Protein AF-A0A933FFY1-F1 (afdb_monomer_lite)

Radius of gyration: 24.37 Å; chains: 1; bounding box: 58×53×96 Å

Sequence (297 aa):
MSDARVVGSGWRRGELALACLSLALAAGLAVLESRSELARALRAGAPLLGTLALEDRKASSPAASFVAVYHPVPRSLIVVELPAGTAGALLEAAPGGLASAPIRLTAAAEGPPASAGAARRWIAGWPRGLAFWLEAARWARASGRRVLGAYDLVLLALEGYRLPLSELRLSTLPAPALRARLLEALAAPAEPAAEPAALRVEVLNASGESGIALQATKVLRWLRVDVMDFGNAPTAVDETRFIDRLGRPQDARRVAALLGCPDAEFWTRLEPDAAAPVAAVLGRDFRRCGALAPAGR

Foldseek 3Di:
DDDDDDDDDPVVVVVVVVVVVVVVVVVVVVVVLVPDLLNVCLVVQAKAKAKEWEDEPPDPDGTWIWIWIAGSVVLAIEIETDDPPCVVVLVVVQPPSHRDDHHYAYDYFHPDNHDPVSVLVVLVPQPVDPRLVVSLVVQQVVPPDDRCPPSNSVVVSVSSVVRQSLRYEYEYQADPVCNNVVSCLSRDRPDDDDDDDQAEEEEEEQAPDPCLQVLLVVLCVVVVHHYQYYYYDPHHDAAKEKEFQDSRQVSSVVSQVSQQPRNHHYYYHHDPPDPGRMYTYQHNVSCNRPSRNPDDD

pLDDT: mean 81.15, std 12.77, range [37.84, 98.12]

Secondary structure (DSSP, 8-state):
--------SSHHHHHHHHHHHHHHHHHHHHHHHHH-HHHHHHHTTPPEEEEEEEEESS--PPPEEEEEEEETTTTEEEEEEE-TT-HHHHHHTS-TTSEEEEEEEEEEESS-SSSHHHHHHHHHTTTTSHHHHHHHHHHHHH-SSS---HHHHHHHHHHHHH--GGGEEEEE---GGGHHHHHHHHHS------S----EEEEEE-SS-TTHHHHHHHHHHHTT-EEEEEEE-SS--SS-EEEESSS-HHHHHHHHHHHT-TT-EEEE---TT-SSSEEEEE-TTGGGSTTTSPPP-

Structure (mmCIF, N/CA/C/O backbone):
data_AF-A0A933FFY1-F1
#
_entry.id   AF-A0A933FFY1-F1
#
loop_
_atom_site.group_PDB
_atom_site.id
_atom_site.type_symbol
_atom_site.label_atom_id
_atom_site.label_alt_id
_atom_site.label_comp_id
_atom_site.label_asym_id
_atom_site.label_entity_id
_atom_site.label_seq_id
_atom_site.pdbx_PDB_ins_code
_atom_site.Cartn_x
_atom_site.Cartn_y
_atom_site.Cartn_z
_atom_site.occupancy
_atom_site.B_iso_or_equiv
_atom_site.auth_seq_id
_atom_site.auth_comp_id
_atom_site.auth_asym_id
_atom_site.auth_atom_id
_atom_site.pdbx_PDB_model_num
ATOM 1 N N . MET A 1 1 ? -2.476 -25.818 -72.427 1.00 44.19 1 MET A N 1
ATOM 2 C CA . MET A 1 1 ? -1.218 -25.035 -72.460 1.00 44.19 1 MET A CA 1
ATOM 3 C C . MET A 1 1 ? -1.596 -23.567 -72.405 1.00 44.19 1 MET A C 1
ATOM 5 O O . MET A 1 1 ? -2.433 -23.182 -73.197 1.00 44.19 1 MET A O 1
ATOM 9 N N . SER A 1 2 ? -1.080 -22.685 -71.568 1.00 49.94 2 SER A N 1
ATOM 10 C CA . SER A 1 2 ? -0.270 -22.749 -70.355 1.00 49.94 2 SER A CA 1
ATOM 11 C C . SER A 1 2 ? -0.222 -21.280 -69.931 1.00 49.94 2 SER A C 1
ATOM 13 O O . SER A 1 2 ? 0.438 -20.504 -70.612 1.00 49.94 2 SER A O 1
ATOM 15 N N . ASP A 1 3 ? -0.960 -20.872 -68.900 1.00 55.31 3 ASP A N 1
ATOM 16 C CA . ASP A 1 3 ? -0.900 -19.490 -68.401 1.00 55.31 3 ASP A CA 1
ATOM 17 C C . ASP A 1 3 ? -0.638 -19.529 -66.890 1.00 55.31 3 ASP A C 1
ATOM 19 O O . ASP A 1 3 ? -1.530 -19.414 -66.053 1.00 55.31 3 ASP A O 1
ATOM 23 N N . ALA A 1 4 ? 0.620 -19.818 -66.548 1.00 62.28 4 ALA A N 1
ATOM 24 C CA . ALA A 1 4 ? 1.140 -19.793 -65.188 1.00 62.28 4 ALA A CA 1
ATOM 25 C C . ALA A 1 4 ? 1.796 -18.427 -64.961 1.00 62.28 4 ALA A C 1
ATOM 27 O O . ALA A 1 4 ? 2.993 -18.242 -65.187 1.00 62.28 4 ALA A O 1
ATOM 28 N N . ARG A 1 5 ? 0.990 -17.437 -64.566 1.00 60.97 5 ARG A N 1
ATOM 29 C CA . ARG A 1 5 ? 1.501 -16.107 -64.230 1.00 60.97 5 ARG A CA 1
ATOM 30 C C . ARG A 1 5 ? 2.255 -16.145 -62.910 1.00 60.97 5 ARG A C 1
ATOM 32 O O . ARG A 1 5 ? 1.742 -16.539 -61.868 1.00 60.97 5 ARG A O 1
ATOM 39 N N . VAL A 1 6 ? 3.486 -15.667 -63.011 1.00 63.38 6 VAL A N 1
ATOM 40 C CA . VAL A 1 6 ? 4.442 -15.377 -61.951 1.00 63.38 6 VAL A CA 1
ATOM 41 C C . VAL A 1 6 ? 3.832 -14.370 -60.971 1.00 63.38 6 VAL A C 1
ATOM 43 O O . VAL A 1 6 ? 3.876 -13.162 -61.184 1.00 63.38 6 VAL A O 1
ATOM 46 N N . VAL A 1 7 ? 3.263 -14.871 -59.877 1.00 60.09 7 VAL A N 1
ATOM 47 C CA . VAL A 1 7 ? 2.897 -14.085 -58.694 1.00 60.09 7 VAL A CA 1
ATOM 48 C C . VAL A 1 7 ? 3.737 -14.634 -57.546 1.00 60.09 7 VAL A C 1
ATOM 50 O O . VAL A 1 7 ? 3.471 -15.737 -57.080 1.00 60.09 7 VAL A O 1
ATOM 53 N N . GLY A 1 8 ? 4.787 -13.927 -57.104 1.00 57.88 8 GLY A N 1
ATOM 54 C CA . GLY A 1 8 ? 5.516 -14.414 -55.922 1.00 57.88 8 GLY A CA 1
ATOM 55 C C . GLY A 1 8 ? 6.876 -13.833 -55.522 1.00 57.88 8 GLY A C 1
ATOM 56 O O . GLY A 1 8 ? 7.545 -14.477 -54.721 1.00 57.88 8 GLY A O 1
ATOM 57 N N . SER A 1 9 ? 7.338 -12.673 -56.013 1.00 60.69 9 SER A N 1
ATOM 58 C CA . SER A 1 9 ? 8.662 -12.135 -55.606 1.00 60.69 9 SER A CA 1
ATOM 59 C C . SER A 1 9 ? 8.634 -10.818 -54.814 1.00 60.69 9 SER A C 1
ATOM 61 O O . SER A 1 9 ? 9.625 -10.482 -54.166 1.00 60.69 9 SER A O 1
ATOM 63 N N . GLY A 1 10 ? 7.510 -10.091 -54.806 1.00 59.38 10 GLY A N 1
ATOM 64 C CA . GLY A 1 10 ? 7.376 -8.815 -54.086 1.00 59.38 10 GLY A CA 1
ATOM 65 C C . GLY A 1 10 ? 7.193 -8.958 -52.569 1.00 59.38 10 GLY A C 1
ATOM 66 O O . GLY A 1 10 ? 7.734 -8.159 -51.809 1.00 59.38 10 GLY A O 1
ATOM 67 N N . TRP A 1 11 ? 6.497 -10.008 -52.119 1.00 58.94 11 TRP A N 1
ATOM 68 C CA . TRP A 1 11 ? 6.181 -10.234 -50.699 1.00 58.94 11 TRP A CA 1
ATOM 69 C C . TRP A 1 11 ? 7.422 -10.478 -49.824 1.00 58.94 11 TRP A C 1
ATOM 71 O O . TRP A 1 11 ? 7.528 -9.934 -48.728 1.00 58.94 11 TRP A O 1
ATOM 81 N N . ARG A 1 12 ? 8.431 -11.187 -50.347 1.00 74.50 12 ARG A N 1
ATOM 82 C CA . ARG A 1 12 ? 9.624 -11.575 -49.572 1.00 74.50 12 ARG A CA 1
ATOM 83 C C . ARG A 1 12 ? 10.505 -10.398 -49.138 1.00 74.50 12 ARG A C 1
ATOM 85 O O . ARG A 1 12 ? 11.194 -10.500 -48.131 1.00 74.50 12 ARG A O 1
ATOM 92 N N . ARG A 1 13 ? 10.511 -9.275 -49.870 1.00 80.12 13 ARG A N 1
ATOM 93 C CA . ARG A 1 13 ? 11.344 -8.112 -49.496 1.00 80.12 13 ARG A CA 1
ATOM 94 C C . ARG A 1 13 ? 10.760 -7.335 -48.316 1.00 80.12 13 ARG A C 1
ATOM 96 O O . ARG A 1 13 ? 11.521 -6.867 -47.476 1.00 80.12 13 ARG A O 1
ATOM 103 N N . GLY A 1 14 ? 9.432 -7.220 -48.245 1.00 82.62 14 GLY A N 1
ATOM 104 C CA . GLY A 1 14 ? 8.749 -6.560 -47.128 1.00 82.62 14 GLY A CA 1
ATOM 105 C C . GLY A 1 14 ? 8.916 -7.331 -45.818 1.00 82.62 14 GLY A C 1
ATOM 106 O O . GLY A 1 14 ? 9.251 -6.740 -44.795 1.00 82.62 14 GLY A O 1
ATOM 107 N N . GLU A 1 15 ? 8.779 -8.657 -45.872 1.00 88.31 15 GLU A N 1
ATOM 108 C CA . GLU A 1 15 ? 8.977 -9.540 -44.715 1.00 88.31 15 GLU A CA 1
ATOM 109 C C . GLU A 1 15 ? 10.410 -9.475 -44.174 1.00 88.31 15 GLU A C 1
ATOM 111 O O . GLU A 1 15 ? 10.606 -9.352 -42.966 1.00 88.31 15 GLU A O 1
ATOM 116 N N . LEU A 1 16 ? 11.415 -9.480 -45.059 1.00 88.50 16 LEU A N 1
ATOM 117 C CA . LEU A 1 16 ? 12.819 -9.352 -44.658 1.00 88.50 16 LEU A CA 1
ATOM 118 C C . LEU A 1 16 ? 13.114 -7.993 -44.013 1.00 88.50 16 LEU A C 1
ATOM 120 O O . LEU A 1 16 ? 13.789 -7.941 -42.988 1.00 88.50 16 LEU A O 1
ATOM 124 N N . ALA A 1 17 ? 12.584 -6.896 -44.563 1.00 89.25 17 ALA A N 1
ATOM 125 C CA . ALA A 1 17 ? 12.770 -5.568 -43.980 1.00 89.25 17 ALA A CA 1
ATOM 126 C C . ALA A 1 17 ? 12.134 -5.458 -42.582 1.00 89.25 17 ALA A C 1
ATOM 128 O O . ALA A 1 17 ? 12.763 -4.939 -41.658 1.00 89.25 17 ALA A O 1
ATOM 129 N N . LEU A 1 18 ? 10.920 -5.994 -42.406 1.00 91.62 18 LEU A N 1
ATOM 130 C CA . LEU A 1 18 ? 10.245 -6.044 -41.106 1.00 91.62 18 LEU A CA 1
ATOM 131 C C . LEU A 1 18 ? 11.001 -6.922 -40.100 1.00 91.62 18 LEU A C 1
ATOM 133 O O . LEU A 1 18 ? 11.130 -6.532 -38.940 1.00 91.62 18 LEU A O 1
ATOM 137 N N . ALA A 1 19 ? 11.542 -8.064 -40.534 1.00 91.50 19 ALA A N 1
ATOM 138 C CA . ALA A 1 19 ? 12.345 -8.945 -39.689 1.00 91.50 19 ALA A CA 1
ATOM 139 C C . ALA A 1 19 ? 13.671 -8.293 -39.256 1.00 91.50 19 ALA A C 1
ATOM 141 O O . ALA A 1 19 ? 14.064 -8.387 -38.095 1.00 91.50 19 ALA A O 1
ATOM 142 N N . CYS A 1 20 ? 14.354 -7.585 -40.159 1.00 92.88 20 CYS A N 1
ATOM 143 C CA . CYS A 1 20 ? 15.563 -6.840 -39.807 1.00 92.88 20 CYS A CA 1
ATOM 144 C C . CYS A 1 20 ? 15.259 -5.700 -38.827 1.00 92.88 20 CYS A C 1
ATOM 146 O O . CYS A 1 20 ? 16.008 -5.502 -37.870 1.00 92.88 20 CYS A O 1
ATOM 148 N N . LEU A 1 21 ? 14.155 -4.974 -39.033 1.00 93.69 21 LEU A N 1
ATOM 149 C CA . LEU A 1 21 ? 13.735 -3.899 -38.135 1.00 93.69 21 LEU A CA 1
ATOM 150 C C . LEU A 1 21 ? 13.386 -4.431 -36.738 1.00 93.69 21 LEU A C 1
ATOM 152 O O . LEU A 1 21 ? 13.821 -3.852 -35.743 1.00 93.69 21 LEU A O 1
ATOM 156 N N . SER A 1 22 ? 12.639 -5.535 -36.647 1.00 90.75 22 SER A N 1
ATOM 157 C CA . SER A 1 22 ? 12.277 -6.134 -35.359 1.00 90.75 22 SER A CA 1
ATOM 158 C C . SER A 1 22 ? 13.506 -6.648 -34.607 1.00 90.75 22 SER A C 1
ATOM 160 O O . SER A 1 22 ? 13.629 -6.400 -33.406 1.00 90.75 22 SER A O 1
ATOM 162 N N . LEU A 1 23 ? 14.459 -7.269 -35.309 1.00 94.50 23 LEU A N 1
ATOM 163 C CA . LEU A 1 23 ? 15.719 -7.721 -34.722 1.00 94.50 23 LEU A CA 1
ATOM 164 C C . LEU A 1 23 ? 16.567 -6.546 -34.219 1.00 94.50 23 LEU A C 1
ATOM 166 O O . LEU A 1 23 ? 17.102 -6.603 -33.113 1.00 94.50 23 LEU A O 1
ATOM 170 N N . ALA A 1 24 ? 16.660 -5.464 -34.998 1.00 92.19 24 ALA A N 1
ATOM 171 C CA . ALA A 1 24 ? 17.389 -4.262 -34.602 1.00 92.19 24 ALA A CA 1
ATOM 172 C C . ALA A 1 24 ? 16.769 -3.598 -33.361 1.00 92.19 24 ALA A C 1
ATOM 174 O O . ALA A 1 24 ? 17.494 -3.208 -32.445 1.00 92.19 24 ALA A O 1
ATOM 175 N N . LEU A 1 25 ? 15.435 -3.518 -33.290 1.00 91.56 25 LEU A N 1
ATOM 176 C CA . LEU A 1 25 ? 14.720 -3.009 -32.116 1.00 91.56 25 LEU A CA 1
ATOM 177 C C . LEU A 1 25 ? 14.943 -3.892 -30.884 1.00 91.56 25 LEU A C 1
ATOM 179 O O . LEU A 1 25 ? 15.224 -3.368 -29.806 1.00 91.56 25 LEU A O 1
ATOM 183 N N . ALA A 1 26 ? 14.875 -5.217 -31.037 1.00 90.69 26 ALA A N 1
ATOM 184 C CA . ALA A 1 26 ? 15.130 -6.160 -29.950 1.00 90.69 26 ALA A CA 1
ATOM 185 C C . ALA A 1 26 ? 16.571 -6.049 -29.426 1.00 90.69 26 ALA A C 1
ATOM 187 O O . ALA A 1 26 ? 16.783 -5.969 -28.217 1.00 90.69 26 ALA A O 1
ATOM 188 N N . ALA A 1 27 ? 17.558 -5.966 -30.324 1.00 92.00 27 ALA A N 1
ATOM 189 C CA . ALA A 1 27 ? 18.956 -5.760 -29.954 1.00 92.00 27 ALA A CA 1
ATOM 190 C C . ALA A 1 27 ? 19.162 -4.410 -29.247 1.00 92.00 27 ALA A C 1
ATOM 192 O O . ALA A 1 27 ? 19.840 -4.345 -28.222 1.00 92.00 27 ALA A O 1
ATOM 193 N N . GLY A 1 28 ? 18.533 -3.341 -29.745 1.00 90.50 28 GLY A N 1
ATOM 194 C CA . GLY A 1 28 ? 18.560 -2.023 -29.109 1.00 90.50 28 GLY A CA 1
ATOM 195 C C . GLY A 1 28 ? 17.986 -2.041 -27.690 1.00 90.50 28 GLY A C 1
ATOM 196 O O . GLY A 1 28 ? 18.621 -1.532 -26.766 1.00 90.50 28 GLY A O 1
ATOM 197 N N . LEU A 1 29 ? 16.828 -2.681 -27.493 1.00 89.25 29 LEU A N 1
ATOM 198 C CA . LEU A 1 29 ? 16.213 -2.853 -26.174 1.00 89.25 29 LEU A CA 1
ATOM 199 C C . LEU A 1 29 ? 17.094 -3.682 -25.235 1.00 89.25 29 LEU A C 1
ATOM 201 O O . LEU A 1 29 ? 17.287 -3.275 -24.094 1.00 89.25 29 LEU A O 1
ATOM 205 N N . ALA A 1 30 ? 17.698 -4.771 -25.713 1.00 88.81 30 ALA A N 1
ATOM 206 C CA . ALA A 1 30 ? 18.612 -5.586 -24.911 1.00 88.81 30 ALA A CA 1
ATOM 207 C C . ALA A 1 30 ? 19.856 -4.794 -24.460 1.00 88.81 30 ALA A C 1
ATOM 209 O O . ALA A 1 30 ? 20.313 -4.919 -23.319 1.00 88.81 30 ALA A O 1
ATOM 210 N N . VAL A 1 31 ? 20.393 -3.925 -25.323 1.00 91.12 31 VAL A N 1
ATOM 211 C CA . VAL A 1 31 ? 21.499 -3.023 -24.961 1.00 91.12 31 VAL A CA 1
ATOM 212 C C . VAL A 1 31 ? 21.055 -2.000 -23.912 1.00 91.12 31 VAL A C 1
ATOM 214 O O . VAL A 1 31 ? 21.791 -1.772 -22.953 1.00 91.12 31 VAL A O 1
ATOM 217 N N . LEU A 1 32 ? 19.862 -1.411 -24.040 1.00 88.38 32 LEU A N 1
ATOM 218 C CA . LEU A 1 32 ? 19.321 -0.494 -23.027 1.00 88.38 32 LEU A CA 1
ATOM 219 C C . LEU A 1 32 ? 19.090 -1.208 -21.686 1.00 88.38 32 LEU A C 1
ATOM 221 O O . LEU A 1 32 ? 19.487 -0.704 -20.637 1.00 88.38 32 LEU A O 1
ATOM 225 N N . GLU A 1 33 ? 18.529 -2.413 -21.726 1.00 88.88 33 GLU A N 1
ATOM 226 C CA . GLU A 1 33 ? 18.249 -3.236 -20.553 1.00 88.88 33 GLU A CA 1
ATOM 227 C C . GLU A 1 33 ? 19.527 -3.674 -19.828 1.00 88.88 33 GLU A C 1
ATOM 229 O O . GLU A 1 33 ? 19.590 -3.622 -18.600 1.00 88.88 33 GLU A O 1
ATOM 234 N N . SER A 1 34 ? 20.571 -4.074 -20.561 1.00 88.00 34 SER A N 1
ATOM 235 C CA . SER A 1 34 ? 21.859 -4.464 -19.963 1.00 88.00 34 SER A CA 1
ATOM 236 C C . SER A 1 34 ? 22.561 -3.307 -19.244 1.00 88.00 34 SER A C 1
ATOM 238 O O . SER A 1 34 ? 23.291 -3.534 -18.277 1.00 88.00 34 SER A O 1
ATOM 240 N N . ARG A 1 35 ? 22.306 -2.065 -19.670 1.00 88.12 35 ARG A N 1
ATOM 241 C CA . ARG A 1 35 ? 22.857 -0.845 -19.059 1.00 88.12 35 ARG A CA 1
ATOM 242 C C . ARG A 1 35 ? 22.032 -0.335 -17.877 1.00 88.12 35 ARG A C 1
ATOM 244 O O . ARG A 1 35 ? 22.555 0.418 -17.060 1.00 88.12 35 ARG A O 1
ATOM 251 N N . SER A 1 36 ? 20.775 -0.755 -17.766 1.00 87.19 36 SER A N 1
ATOM 252 C CA . SER A 1 36 ? 19.859 -0.327 -16.712 1.00 87.19 36 SER A CA 1
ATOM 253 C C . SER A 1 36 ? 20.108 -1.085 -15.400 1.00 87.19 36 SER A C 1
ATOM 255 O O . SER A 1 36 ? 19.956 -2.307 -15.316 1.00 87.19 36 SER A O 1
ATOM 257 N N . GLU A 1 37 ? 20.497 -0.358 -14.345 1.00 83.44 37 GLU A N 1
ATOM 258 C CA . GLU A 1 37 ? 20.532 -0.883 -12.966 1.00 83.44 37 GLU A CA 1
ATOM 259 C C . GLU A 1 37 ? 19.127 -1.268 -12.493 1.00 83.44 37 GLU A C 1
ATOM 261 O O . GLU A 1 37 ? 18.948 -2.337 -11.910 1.00 83.44 37 GLU A O 1
ATOM 266 N N . LEU A 1 38 ? 18.128 -0.447 -12.830 1.00 85.50 38 LEU A N 1
ATOM 267 C CA . LEU A 1 38 ? 16.729 -0.693 -12.504 1.00 85.50 38 LEU A CA 1
ATOM 268 C C . LEU A 1 38 ? 16.243 -2.022 -13.091 1.00 85.50 38 LEU A C 1
ATOM 270 O O . LEU A 1 38 ? 15.695 -2.848 -12.370 1.00 85.50 38 LEU A O 1
ATOM 274 N N . ALA A 1 39 ? 16.479 -2.272 -14.378 1.00 88.94 39 ALA A N 1
ATOM 275 C CA . ALA A 1 39 ? 16.065 -3.512 -15.028 1.00 88.94 39 ALA A CA 1
ATOM 276 C C . ALA A 1 39 ? 16.778 -4.739 -14.452 1.00 88.94 39 ALA A C 1
ATOM 278 O O . ALA A 1 39 ? 16.187 -5.816 -14.367 1.00 88.94 39 ALA A O 1
ATOM 279 N N . ARG A 1 40 ? 18.050 -4.607 -14.055 1.00 88.31 40 ARG A N 1
ATOM 280 C CA . ARG A 1 40 ? 18.767 -5.681 -13.352 1.00 88.31 40 ARG A CA 1
ATOM 281 C C . ARG A 1 40 ? 18.151 -5.957 -11.982 1.00 88.31 40 ARG A C 1
ATOM 283 O O . ARG A 1 40 ? 17.906 -7.119 -11.674 1.00 88.31 40 ARG A O 1
ATOM 290 N N . ALA A 1 41 ? 17.849 -4.920 -11.207 1.00 85.06 41 ALA A N 1
ATOM 291 C CA . ALA A 1 41 ? 17.224 -5.063 -9.896 1.00 85.06 41 ALA A CA 1
ATOM 292 C C . ALA A 1 41 ? 15.801 -5.647 -9.989 1.00 85.06 41 ALA A C 1
ATOM 294 O O . ALA A 1 41 ? 15.486 -6.593 -9.270 1.00 85.06 41 ALA A O 1
ATOM 295 N N . LEU A 1 42 ? 14.985 -5.180 -10.944 1.00 88.38 42 LEU A N 1
ATOM 296 C CA . LEU A 1 42 ? 13.654 -5.732 -11.227 1.00 88.38 42 LEU A CA 1
ATOM 297 C C . LEU A 1 42 ? 13.718 -7.219 -11.610 1.00 88.38 42 LEU A C 1
ATOM 299 O O . LEU A 1 42 ? 12.950 -8.015 -11.077 1.00 88.38 42 LEU A O 1
ATOM 303 N N . ARG A 1 43 ? 14.654 -7.615 -12.487 1.00 88.50 43 ARG A N 1
ATOM 304 C CA . ARG A 1 43 ? 14.853 -9.027 -12.874 1.00 88.50 43 ARG A CA 1
ATOM 305 C C . ARG A 1 43 ? 15.313 -9.904 -11.716 1.00 88.50 43 ARG A C 1
ATOM 307 O O . ARG A 1 43 ? 14.894 -11.051 -11.627 1.00 88.50 43 ARG A O 1
ATOM 314 N N . ALA A 1 44 ? 16.156 -9.367 -10.838 1.00 87.50 44 ALA A N 1
ATOM 315 C CA . ALA A 1 44 ? 16.595 -10.058 -9.632 1.00 87.50 44 ALA A CA 1
ATOM 316 C C . ALA A 1 44 ? 15.496 -10.143 -8.555 1.00 87.50 44 ALA A C 1
ATOM 318 O O . ALA A 1 44 ? 15.702 -10.799 -7.539 1.00 87.50 44 ALA A O 1
ATOM 319 N N . GLY A 1 45 ? 14.354 -9.464 -8.742 1.00 86.38 45 GLY A N 1
ATOM 320 C CA . GLY A 1 45 ? 13.317 -9.338 -7.717 1.00 86.38 45 GLY A CA 1
ATOM 321 C C . GLY A 1 45 ? 13.770 -8.533 -6.496 1.00 86.38 45 GLY A C 1
ATOM 322 O O . GLY A 1 45 ? 13.138 -8.614 -5.446 1.00 86.38 45 GLY A O 1
ATOM 323 N N . ALA A 1 46 ? 14.863 -7.773 -6.614 1.00 84.31 46 ALA A N 1
ATOM 324 C CA . ALA A 1 46 ? 15.435 -7.029 -5.505 1.00 84.31 46 ALA A CA 1
ATOM 325 C C . ALA A 1 46 ? 14.564 -5.805 -5.170 1.00 84.31 46 ALA A C 1
ATOM 327 O O . ALA A 1 46 ? 14.081 -5.131 -6.089 1.00 84.31 46 ALA A O 1
ATOM 328 N N . PRO A 1 47 ? 14.365 -5.488 -3.878 1.00 85.75 47 PRO A N 1
ATOM 329 C CA . PRO A 1 47 ? 13.636 -4.295 -3.485 1.00 85.75 47 PRO A CA 1
ATOM 330 C C . PRO A 1 47 ? 14.364 -3.035 -3.965 1.00 85.75 47 PRO A C 1
ATOM 332 O O . PRO A 1 47 ? 15.586 -2.906 -3.837 1.00 85.75 47 PRO A O 1
ATOM 335 N N . LEU A 1 48 ? 13.595 -2.101 -4.519 1.00 86.06 48 LEU A N 1
ATOM 336 C CA . LEU A 1 48 ? 14.071 -0.811 -4.997 1.00 86.06 48 LEU A CA 1
ATOM 337 C C . LEU A 1 48 ? 13.787 0.262 -3.959 1.00 86.06 48 LEU A C 1
ATOM 339 O O . LEU A 1 48 ? 12.645 0.429 -3.532 1.00 86.06 48 LEU A O 1
ATOM 343 N N . LEU A 1 49 ? 14.813 1.032 -3.617 1.00 85.50 49 LEU A N 1
ATOM 344 C CA . LEU A 1 49 ? 14.701 2.174 -2.723 1.00 85.50 49 LEU A CA 1
ATOM 345 C C . LEU A 1 49 ? 14.611 3.472 -3.530 1.00 85.50 49 LEU A C 1
ATOM 347 O O . LEU A 1 49 ? 15.375 3.707 -4.467 1.00 85.50 49 LEU A O 1
ATOM 351 N N . GLY A 1 50 ? 13.704 4.350 -3.131 1.00 84.06 50 GLY A N 1
ATOM 352 C CA . GLY A 1 50 ? 13.570 5.680 -3.693 1.00 84.06 50 GLY A CA 1
ATOM 353 C C . GLY A 1 50 ? 13.166 6.711 -2.653 1.00 84.06 50 GLY A C 1
ATOM 354 O O . GLY A 1 50 ? 12.747 6.389 -1.544 1.00 84.06 50 GLY A O 1
ATOM 355 N N . THR A 1 51 ? 13.287 7.978 -3.022 1.00 83.62 51 THR A N 1
ATOM 356 C CA . THR A 1 51 ? 12.742 9.103 -2.265 1.00 83.62 51 THR A CA 1
ATOM 357 C C . THR A 1 51 ? 11.734 9.831 -3.125 1.00 83.62 51 THR A C 1
ATOM 359 O O . THR A 1 51 ? 12.053 10.181 -4.262 1.00 83.62 51 THR A O 1
ATOM 362 N N . LEU A 1 52 ? 10.562 10.104 -2.569 1.00 83.38 52 LEU A N 1
ATOM 363 C CA . LEU A 1 52 ? 9.547 10.950 -3.172 1.00 83.38 52 LEU A CA 1
ATOM 364 C C . LEU A 1 52 ? 9.475 12.244 -2.364 1.00 83.38 52 LEU A C 1
ATOM 366 O O . LEU A 1 52 ? 9.224 12.205 -1.164 1.00 83.38 52 LEU A O 1
ATOM 370 N N . ALA A 1 53 ? 9.700 13.384 -3.004 1.00 82.56 53 ALA A N 1
ATOM 371 C CA . ALA A 1 53 ? 9.420 14.686 -2.410 1.00 82.56 53 ALA A CA 1
ATOM 372 C C . ALA A 1 53 ? 8.159 15.258 -3.053 1.00 82.56 53 ALA A C 1
ATOM 374 O O . ALA A 1 53 ? 8.084 15.337 -4.282 1.00 82.56 53 ALA A O 1
ATOM 375 N N . LEU A 1 54 ? 7.181 15.633 -2.228 1.00 80.94 54 LEU A N 1
ATOM 376 C CA . LEU A 1 54 ? 5.976 16.319 -2.677 1.00 80.94 54 LEU A CA 1
ATOM 377 C C . LEU A 1 54 ? 6.072 17.798 -2.325 1.00 80.94 54 LEU A C 1
ATOM 379 O O . LEU A 1 54 ? 6.131 18.170 -1.151 1.00 80.94 54 LEU A O 1
ATOM 383 N N . GLU A 1 55 ? 6.092 18.628 -3.357 1.00 79.44 55 GLU A N 1
ATOM 384 C CA . GLU A 1 55 ? 6.112 20.083 -3.249 1.00 79.44 55 GLU A CA 1
ATOM 385 C C . GLU A 1 55 ? 4.690 20.628 -3.395 1.00 79.44 55 GLU A C 1
ATOM 387 O O . GLU A 1 55 ? 3.940 20.209 -4.283 1.00 79.44 55 GLU A O 1
ATOM 392 N N . ASP A 1 56 ? 4.315 21.576 -2.535 1.00 75.81 56 ASP A N 1
ATOM 393 C CA . ASP A 1 56 ? 3.090 22.345 -2.735 1.00 75.81 56 ASP A CA 1
ATOM 394 C C . ASP A 1 56 ? 3.348 23.409 -3.809 1.00 75.81 56 ASP A C 1
ATOM 396 O O . ASP A 1 56 ? 4.226 24.256 -3.655 1.00 75.81 56 ASP A O 1
ATOM 400 N N . ARG A 1 57 ? 2.574 23.406 -4.901 1.00 69.19 57 ARG A N 1
ATOM 401 C CA . ARG A 1 57 ? 2.689 24.455 -5.934 1.00 69.19 57 ARG A CA 1
ATOM 402 C C . ARG A 1 57 ? 2.286 25.840 -5.431 1.00 69.19 57 ARG A C 1
ATOM 404 O O . ARG A 1 57 ? 2.666 26.829 -6.054 1.00 69.19 57 ARG A O 1
ATOM 411 N N . LYS A 1 58 ? 1.452 25.916 -4.392 1.00 70.31 58 LYS A N 1
ATOM 412 C CA . LYS A 1 58 ? 0.843 27.164 -3.912 1.00 70.31 58 LYS A CA 1
ATOM 413 C C . LYS A 1 58 ? 1.404 27.632 -2.575 1.00 70.31 58 LYS A C 1
ATOM 415 O O . LYS A 1 58 ? 1.312 28.824 -2.293 1.00 70.31 58 LYS A O 1
ATOM 420 N N . ALA A 1 59 ? 1.958 26.738 -1.762 1.00 64.56 59 ALA A N 1
ATOM 421 C CA . ALA A 1 59 ? 2.469 27.084 -0.441 1.00 64.56 59 ALA A CA 1
ATOM 422 C C . ALA A 1 59 ? 4.000 27.096 -0.398 1.00 64.56 59 ALA A C 1
ATOM 424 O O . ALA A 1 59 ? 4.655 26.181 -0.883 1.00 64.56 59 ALA A O 1
ATOM 425 N N . SER A 1 60 ? 4.572 28.075 0.307 1.00 66.56 60 SER A N 1
ATOM 426 C CA . SER A 1 60 ? 5.998 28.114 0.682 1.00 66.56 60 SER A CA 1
ATOM 427 C C . SER A 1 60 ? 6.374 27.073 1.751 1.00 66.56 60 SER A C 1
ATOM 429 O O . SER A 1 60 ? 7.411 27.191 2.403 1.00 66.56 60 SER A O 1
ATOM 431 N N . SER A 1 61 ? 5.499 26.098 2.008 1.00 64.06 61 SER A N 1
ATOM 432 C CA . SER A 1 61 ? 5.707 25.069 3.017 1.00 64.06 61 SER A CA 1
ATOM 433 C C . SER A 1 61 ? 6.831 24.120 2.595 1.00 64.06 61 SER A C 1
ATOM 435 O O . SER A 1 61 ? 6.988 23.839 1.406 1.00 64.06 61 SER A O 1
ATOM 437 N N . PRO A 1 62 ? 7.619 23.603 3.554 1.00 65.25 62 PRO A N 1
ATOM 438 C CA . PRO A 1 62 ? 8.670 22.645 3.246 1.00 65.25 62 PRO A CA 1
ATOM 439 C C . PRO A 1 62 ? 8.072 21.399 2.582 1.00 65.25 62 PRO A C 1
ATOM 441 O O . PRO A 1 62 ? 7.029 20.899 3.007 1.00 65.25 62 PRO A O 1
ATOM 444 N N . ALA A 1 63 ? 8.748 20.904 1.544 1.00 71.50 63 ALA A N 1
ATOM 445 C CA . ALA A 1 63 ? 8.334 19.706 0.827 1.00 71.50 63 ALA A CA 1
ATOM 446 C C . ALA A 1 63 ? 8.233 18.514 1.787 1.00 71.50 63 ALA A C 1
ATOM 448 O O . ALA A 1 63 ? 9.163 18.228 2.552 1.00 71.50 63 ALA A O 1
ATOM 449 N N . ALA A 1 64 ? 7.117 17.794 1.722 1.00 78.94 64 ALA A N 1
ATOM 450 C C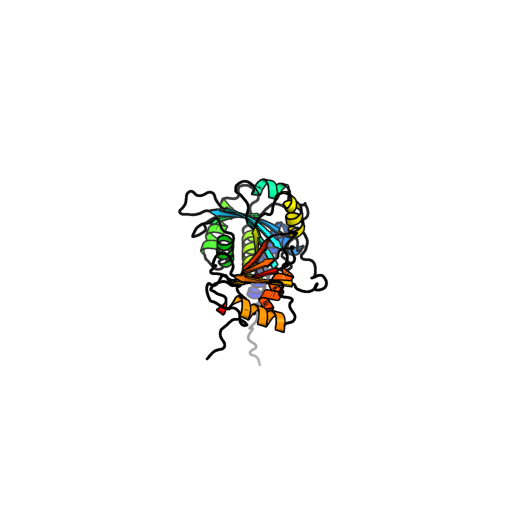A . ALA A 1 64 ? 6.984 16.546 2.452 1.00 78.94 64 ALA A CA 1
ATOM 451 C C . ALA A 1 64 ? 7.900 15.509 1.802 1.00 78.94 64 ALA A C 1
ATOM 453 O O . ALA A 1 64 ? 7.872 15.310 0.585 1.00 78.94 64 ALA A O 1
ATOM 454 N N . SER A 1 65 ? 8.752 14.887 2.613 1.00 84.31 65 SER A N 1
ATOM 455 C CA . SER A 1 65 ? 9.708 13.892 2.145 1.00 84.31 65 SER A CA 1
ATOM 456 C C . SER A 1 65 ? 9.210 12.505 2.504 1.00 84.31 65 SER A C 1
ATOM 458 O O . SER A 1 65 ? 8.816 12.244 3.637 1.00 84.31 65 SER A O 1
ATOM 460 N N . PHE A 1 66 ? 9.273 11.603 1.540 1.00 86.38 66 PHE A N 1
ATOM 461 C CA . PHE A 1 66 ? 8.907 10.212 1.707 1.00 86.38 66 PHE A CA 1
ATOM 462 C C . PHE A 1 66 ? 10.050 9.330 1.222 1.00 86.38 66 PHE A C 1
ATOM 464 O O . PHE A 1 66 ? 10.732 9.651 0.245 1.00 86.38 66 PHE A O 1
ATOM 471 N N . VAL A 1 67 ? 10.240 8.194 1.880 1.00 86.56 67 VAL A N 1
ATOM 472 C CA . VAL A 1 67 ? 11.027 7.083 1.342 1.00 86.56 67 VAL A CA 1
ATOM 473 C C . VAL A 1 67 ? 10.065 6.042 0.805 1.00 86.56 67 VAL A C 1
ATOM 475 O O . VAL A 1 67 ? 9.117 5.659 1.478 1.00 86.56 67 VAL A O 1
ATOM 478 N N . ALA A 1 68 ? 10.299 5.608 -0.422 1.00 87.44 68 ALA A N 1
ATOM 479 C CA . ALA A 1 68 ? 9.505 4.606 -1.099 1.00 87.44 68 ALA A CA 1
ATOM 480 C C . ALA A 1 68 ? 10.342 3.339 -1.280 1.00 87.44 68 ALA A C 1
ATOM 482 O O . ALA A 1 68 ? 11.471 3.408 -1.762 1.00 87.44 68 ALA A O 1
ATOM 483 N N . VAL A 1 69 ? 9.788 2.190 -0.909 1.00 88.31 69 VAL A N 1
ATOM 484 C CA . VAL A 1 69 ? 10.394 0.878 -1.133 1.00 88.31 69 VAL A CA 1
ATOM 485 C C . VAL A 1 69 ? 9.454 0.062 -2.001 1.00 88.31 69 VAL A C 1
ATOM 487 O O . VAL A 1 69 ? 8.338 -0.260 -1.590 1.00 88.31 69 VAL A O 1
ATOM 490 N N . TYR A 1 70 ? 9.880 -0.228 -3.226 1.00 87.88 70 TYR A N 1
ATOM 491 C CA . TYR A 1 70 ? 9.130 -1.062 -4.155 1.00 87.88 70 TYR A CA 1
ATOM 492 C C . TYR A 1 70 ? 9.673 -2.486 -4.143 1.00 87.88 70 TYR A C 1
ATOM 494 O O . TYR A 1 70 ? 10.856 -2.699 -4.391 1.00 87.88 70 TYR A O 1
ATOM 502 N N . HIS A 1 71 ? 8.801 -3.461 -3.916 1.00 87.25 71 HIS A N 1
ATOM 503 C CA . HIS A 1 71 ? 9.115 -4.881 -4.022 1.00 87.25 71 HIS A CA 1
ATOM 504 C C . HIS A 1 71 ? 8.543 -5.416 -5.339 1.00 87.25 71 HIS A C 1
ATOM 506 O O . HIS A 1 71 ? 7.320 -5.541 -5.438 1.00 87.25 71 HIS A O 1
ATOM 512 N N . PRO A 1 72 ? 9.373 -5.774 -6.336 1.00 86.50 72 PRO A N 1
ATOM 513 C CA . PRO A 1 72 ? 8.896 -6.250 -7.643 1.00 86.50 72 PRO A CA 1
ATOM 514 C C . PRO A 1 72 ? 8.112 -7.563 -7.556 1.00 86.50 72 PRO A C 1
ATOM 516 O O . PRO A 1 72 ? 7.204 -7.823 -8.341 1.00 86.50 72 PRO A O 1
ATOM 519 N N . VAL A 1 73 ? 8.438 -8.377 -6.555 1.00 86.25 73 VAL A N 1
ATOM 520 C CA . VAL A 1 73 ? 7.699 -9.571 -6.151 1.00 86.25 73 VAL A CA 1
ATOM 521 C C . VAL A 1 73 ? 7.474 -9.395 -4.650 1.00 86.25 73 VAL A C 1
ATOM 523 O O . VAL A 1 73 ? 8.447 -9.469 -3.901 1.00 86.25 73 VAL A O 1
ATOM 526 N N . PRO A 1 74 ? 6.261 -9.022 -4.193 1.00 86.19 74 PRO A N 1
ATOM 527 C CA . PRO A 1 74 ? 4.941 -9.306 -4.771 1.00 86.19 74 PRO A CA 1
ATOM 528 C C . PRO A 1 74 ? 4.278 -8.166 -5.579 1.00 86.19 74 PRO A C 1
ATOM 530 O O . PRO A 1 74 ? 3.079 -8.240 -5.829 1.00 86.19 74 PRO A O 1
ATOM 533 N N . ARG A 1 75 ? 5.014 -7.131 -6.006 1.00 89.00 75 ARG A N 1
ATOM 534 C CA . ARG A 1 75 ? 4.487 -5.846 -6.527 1.00 89.00 75 ARG A CA 1
ATOM 535 C C . ARG A 1 75 ? 3.792 -5.022 -5.453 1.00 89.00 75 ARG A C 1
ATOM 537 O O . ARG A 1 75 ? 2.625 -4.660 -5.578 1.00 89.00 75 ARG A O 1
ATOM 544 N N . SER A 1 76 ? 4.532 -4.710 -4.397 1.00 87.44 76 SER A N 1
ATOM 545 C CA . SER A 1 76 ? 4.066 -3.832 -3.323 1.00 87.44 76 SER A CA 1
ATOM 546 C C . SER A 1 76 ? 4.932 -2.596 -3.194 1.00 87.44 76 SER A C 1
ATOM 548 O O . SER A 1 76 ? 6.150 -2.675 -3.346 1.00 87.44 76 SER A O 1
ATOM 550 N N . LEU A 1 77 ? 4.309 -1.466 -2.873 1.00 89.19 77 LEU A N 1
ATOM 551 C CA . LEU A 1 77 ? 4.991 -0.194 -2.665 1.00 89.19 77 LEU A CA 1
ATOM 552 C C . LEU A 1 77 ? 4.749 0.267 -1.235 1.00 89.19 77 LEU A C 1
ATOM 554 O O . LEU A 1 77 ? 3.607 0.479 -0.836 1.00 89.19 77 LEU A O 1
ATOM 558 N N . ILE A 1 78 ? 5.817 0.427 -0.466 1.00 87.62 78 ILE A N 1
ATOM 559 C CA . ILE A 1 78 ? 5.754 0.942 0.898 1.00 87.62 78 ILE A CA 1
ATOM 560 C C . ILE A 1 78 ? 6.267 2.373 0.880 1.00 87.62 78 ILE A C 1
ATOM 562 O O . ILE A 1 78 ? 7.383 2.621 0.438 1.00 87.62 78 ILE A O 1
ATOM 566 N N . VAL A 1 79 ? 5.458 3.316 1.348 1.00 88.62 79 VAL A N 1
ATOM 567 C CA . VAL A 1 79 ? 5.794 4.738 1.405 1.00 88.62 79 VAL A CA 1
ATOM 568 C C . VAL A 1 79 ? 5.872 5.151 2.862 1.00 88.62 79 VAL A C 1
ATOM 570 O O . VAL A 1 79 ? 4.871 5.144 3.576 1.00 88.62 79 VAL A O 1
ATOM 573 N N . VAL A 1 80 ? 7.071 5.499 3.305 1.00 86.94 80 VAL A N 1
ATOM 574 C CA . VAL A 1 80 ? 7.364 5.948 4.660 1.00 86.94 80 VAL A CA 1
ATOM 575 C C . VAL A 1 80 ? 7.433 7.466 4.673 1.00 86.94 80 VAL A C 1
ATOM 577 O O . VAL A 1 80 ? 8.274 8.054 3.995 1.00 86.94 80 VAL A O 1
ATOM 580 N N . GLU A 1 81 ? 6.569 8.104 5.452 1.00 86.69 81 GLU A N 1
ATOM 581 C CA . GLU A 1 81 ? 6.631 9.543 5.695 1.00 86.69 81 GLU A CA 1
ATOM 582 C C . GLU A 1 81 ? 7.825 9.886 6.589 1.00 86.69 81 GLU A C 1
ATOM 584 O O . GLU A 1 81 ? 8.032 9.268 7.640 1.00 86.69 81 GLU A O 1
ATOM 589 N N . LEU A 1 82 ? 8.613 10.874 6.164 1.00 82.44 82 LEU A N 1
ATOM 590 C CA . LEU A 1 82 ? 9.820 11.303 6.850 1.00 82.44 82 LEU A CA 1
ATOM 591 C C . LEU A 1 82 ? 9.705 12.744 7.351 1.00 82.44 82 LEU A C 1
ATOM 593 O O . LEU A 1 82 ? 9.318 13.635 6.591 1.00 82.44 82 LEU A O 1
ATOM 597 N N . PRO A 1 83 ? 10.158 13.019 8.587 1.00 79.06 83 PRO A N 1
ATOM 598 C CA . PRO A 1 83 ? 10.405 14.385 9.021 1.00 79.06 83 PRO A CA 1
ATOM 599 C C . PRO A 1 83 ? 11.392 15.088 8.082 1.00 79.06 83 PRO A C 1
ATOM 601 O O . PRO A 1 83 ? 12.339 14.469 7.576 1.00 79.06 83 PRO A O 1
ATOM 604 N N . ALA A 1 84 ? 11.204 16.392 7.882 1.00 74.31 84 ALA A N 1
ATOM 605 C CA . ALA A 1 84 ? 12.077 17.201 7.038 1.00 74.31 84 ALA A CA 1
ATOM 606 C C . ALA A 1 84 ? 13.562 17.002 7.407 1.00 74.31 84 ALA A C 1
ATOM 608 O O . ALA A 1 84 ? 13.931 16.983 8.580 1.00 74.31 84 ALA A O 1
ATOM 609 N N . GLY A 1 85 ? 14.414 16.810 6.394 1.00 71.81 85 GLY A N 1
ATOM 610 C CA . GLY A 1 85 ? 15.861 16.629 6.568 1.00 71.81 85 GLY A CA 1
ATOM 611 C C . GLY A 1 85 ? 16.325 15.227 6.988 1.00 71.81 85 GLY A C 1
ATOM 612 O O . GLY A 1 85 ? 17.526 14.978 6.998 1.00 71.81 85 GLY A O 1
ATOM 613 N N . THR A 1 86 ? 15.424 14.278 7.277 1.00 74.94 86 THR A N 1
ATOM 614 C CA . THR A 1 86 ? 15.826 12.924 7.728 1.00 74.94 86 THR A CA 1
ATOM 615 C C . THR A 1 86 ? 16.061 11.916 6.600 1.00 74.94 86 THR A C 1
ATOM 617 O O . THR A 1 86 ? 16.666 10.870 6.832 1.00 74.94 86 THR A O 1
ATOM 620 N N . ALA A 1 87 ? 15.644 12.233 5.369 1.00 72.88 87 ALA A N 1
ATOM 621 C CA . ALA A 1 87 ? 15.762 11.328 4.225 1.00 72.88 87 ALA A CA 1
ATOM 622 C C . ALA A 1 87 ? 17.206 10.927 3.916 1.00 72.88 87 ALA A C 1
ATOM 624 O O . ALA A 1 87 ? 17.463 9.752 3.685 1.00 72.88 87 ALA A O 1
ATOM 625 N N . GLY A 1 88 ? 18.153 11.870 3.960 1.00 70.88 88 GLY A N 1
ATOM 626 C CA . GLY A 1 88 ? 19.567 11.575 3.705 1.00 70.88 88 GLY A CA 1
ATOM 627 C C . GLY A 1 88 ? 20.130 10.547 4.688 1.00 70.88 88 GLY A C 1
ATOM 628 O O . GLY A 1 88 ? 20.627 9.509 4.268 1.00 70.88 88 GLY A O 1
ATOM 629 N N . ALA A 1 89 ? 19.945 10.786 5.988 1.00 73.12 89 ALA A N 1
ATOM 630 C CA . ALA A 1 89 ? 20.433 9.894 7.039 1.00 73.12 89 ALA A CA 1
ATOM 631 C C . ALA A 1 89 ? 19.803 8.491 6.970 1.00 73.12 89 ALA A C 1
ATOM 633 O O . ALA A 1 89 ? 20.474 7.496 7.227 1.00 73.12 89 ALA A O 1
ATOM 634 N N . LEU A 1 90 ? 18.517 8.393 6.610 1.00 71.44 90 LEU A N 1
ATOM 635 C CA . LEU A 1 90 ? 17.841 7.101 6.474 1.00 71.44 90 LEU A CA 1
ATOM 636 C C . LEU A 1 90 ? 18.354 6.307 5.263 1.00 71.44 90 LEU A C 1
ATOM 638 O O . LEU A 1 90 ? 18.501 5.093 5.348 1.00 71.44 90 LEU A O 1
ATOM 642 N N . LEU A 1 91 ? 18.640 6.992 4.152 1.00 71.25 91 LEU A N 1
ATOM 643 C CA . LEU A 1 91 ? 19.228 6.380 2.959 1.00 71.25 91 LEU A CA 1
ATOM 644 C C . LEU A 1 91 ? 20.669 5.917 3.202 1.00 71.25 91 LEU A C 1
ATOM 646 O O . LEU A 1 91 ? 21.062 4.882 2.677 1.00 71.25 91 LEU A O 1
ATOM 650 N N . GLU A 1 92 ? 21.443 6.656 3.997 1.00 72.88 92 GLU A N 1
ATOM 651 C CA . GLU A 1 92 ? 22.799 6.261 4.402 1.00 72.88 92 GLU A CA 1
ATOM 652 C C . GLU A 1 92 ? 22.795 5.062 5.358 1.00 72.88 92 GLU A C 1
ATOM 654 O O . GLU A 1 92 ? 23.683 4.217 5.293 1.00 72.88 92 GLU A O 1
ATOM 659 N N . ALA A 1 93 ? 21.778 4.965 6.218 1.00 70.50 93 ALA A N 1
ATOM 660 C CA . ALA A 1 93 ? 21.589 3.849 7.141 1.00 70.50 93 ALA A CA 1
ATOM 661 C C . ALA A 1 93 ? 20.890 2.630 6.509 1.00 70.50 93 ALA A C 1
ATOM 663 O O . ALA A 1 93 ? 20.685 1.622 7.190 1.00 70.50 93 ALA A O 1
ATOM 664 N N . ALA A 1 94 ? 20.479 2.716 5.240 1.00 68.19 94 ALA A N 1
ATOM 665 C CA . ALA A 1 94 ? 19.777 1.638 4.562 1.00 68.19 94 ALA A CA 1
ATOM 666 C C . ALA A 1 94 ? 20.698 0.405 4.434 1.00 68.19 94 ALA A C 1
ATOM 668 O O . ALA A 1 94 ? 21.834 0.535 3.970 1.00 68.19 94 ALA A O 1
ATOM 669 N N . PRO A 1 95 ? 20.244 -0.797 4.834 1.00 66.75 95 PRO A N 1
ATOM 670 C CA . PRO A 1 95 ? 21.059 -2.003 4.741 1.00 66.75 95 PRO A CA 1
ATOM 671 C C . PRO A 1 95 ? 21.450 -2.288 3.286 1.00 66.75 95 PRO A C 1
ATOM 673 O O . PRO A 1 95 ? 20.655 -2.090 2.367 1.00 66.75 95 PRO A O 1
ATOM 676 N N . GLY A 1 96 ? 22.659 -2.820 3.080 1.00 60.03 96 GLY A N 1
ATOM 677 C CA . GLY A 1 96 ? 23.244 -3.060 1.751 1.00 60.03 96 GLY A CA 1
ATOM 678 C C . GLY A 1 96 ? 22.483 -4.036 0.837 1.00 60.03 96 GLY A C 1
ATOM 679 O O . GLY A 1 96 ? 22.902 -4.244 -0.297 1.00 60.03 96 GLY A O 1
ATOM 680 N N . GLY A 1 97 ? 21.381 -4.630 1.313 1.00 57.50 97 GLY A N 1
ATOM 681 C CA . GLY A 1 97 ? 20.459 -5.456 0.526 1.00 57.50 97 GLY A CA 1
ATOM 682 C C . GLY A 1 97 ? 19.399 -4.672 -0.261 1.00 57.50 97 GLY A C 1
ATOM 683 O O . GLY A 1 97 ? 18.785 -5.235 -1.165 1.00 57.50 97 GLY A O 1
ATOM 684 N N . LEU A 1 98 ? 19.189 -3.382 0.030 1.00 63.81 98 LEU A N 1
ATOM 685 C CA . LEU A 1 98 ? 18.367 -2.504 -0.809 1.00 63.81 98 LEU A CA 1
ATOM 686 C C . LEU A 1 98 ? 19.190 -2.118 -2.044 1.00 63.81 98 LEU A C 1
ATOM 688 O O . LEU A 1 98 ? 20.242 -1.489 -1.925 1.00 63.81 98 LEU A O 1
ATOM 692 N N . ALA A 1 99 ? 18.751 -2.554 -3.227 1.00 53.41 99 ALA A N 1
ATOM 693 C CA . ALA A 1 99 ? 19.544 -2.439 -4.446 1.00 53.41 99 ALA A CA 1
ATOM 694 C C . ALA A 1 99 ? 19.922 -0.974 -4.744 1.00 53.41 99 ALA A C 1
ATOM 696 O O . ALA A 1 99 ? 19.064 -0.098 -4.810 1.00 53.41 99 ALA A O 1
ATOM 697 N N . SER A 1 100 ? 21.234 -0.762 -4.904 1.00 54.91 100 SER A N 1
ATOM 698 C CA . SER A 1 100 ? 21.972 0.373 -5.484 1.00 54.91 100 SER A CA 1
ATOM 699 C C . SER A 1 100 ? 21.202 1.658 -5.840 1.00 54.91 100 SER A C 1
ATOM 701 O O . SER A 1 100 ? 20.372 1.660 -6.740 1.00 54.91 100 SER A O 1
ATOM 703 N N . ALA A 1 101 ? 21.659 2.765 -5.237 1.00 59.25 101 ALA A N 1
ATOM 704 C CA . ALA A 1 101 ? 21.354 4.176 -5.513 1.00 59.25 101 ALA A CA 1
ATOM 705 C C . ALA A 1 101 ? 19.861 4.575 -5.443 1.00 59.25 101 ALA A C 1
ATOM 707 O O . ALA A 1 101 ? 19.079 4.214 -6.318 1.00 59.25 101 ALA A O 1
ATOM 708 N N . PRO A 1 102 ? 19.457 5.398 -4.455 1.00 68.00 102 PRO A N 1
ATOM 709 C CA . PRO A 1 102 ? 18.056 5.753 -4.290 1.00 68.00 102 PRO A CA 1
ATOM 710 C C . PRO A 1 102 ? 17.519 6.526 -5.496 1.00 68.00 102 PRO A C 1
ATOM 712 O O . PRO A 1 102 ? 18.057 7.568 -5.881 1.00 68.00 102 PRO A O 1
ATOM 715 N N . ILE A 1 103 ? 16.417 6.036 -6.058 1.00 73.94 103 ILE A N 1
ATOM 716 C CA . ILE A 1 103 ? 15.663 6.714 -7.116 1.00 73.94 103 ILE A CA 1
ATOM 717 C C . ILE A 1 103 ? 15.017 7.959 -6.508 1.00 73.94 103 ILE A C 1
ATOM 719 O O . ILE A 1 103 ? 14.116 7.852 -5.680 1.00 73.94 103 ILE A O 1
ATOM 723 N N . ARG A 1 104 ? 15.453 9.155 -6.905 1.00 75.88 104 ARG A N 1
ATOM 724 C CA . ARG A 1 104 ? 14.853 10.405 -6.427 1.00 75.88 104 ARG A CA 1
ATOM 725 C C . ARG A 1 104 ? 13.792 10.905 -7.402 1.00 75.88 104 ARG A C 1
ATOM 727 O O . ARG A 1 104 ? 14.109 11.233 -8.541 1.00 75.88 104 ARG A O 1
ATOM 734 N N . LEU A 1 105 ? 12.555 11.007 -6.925 1.00 73.75 105 LEU A N 1
ATOM 735 C CA . LEU A 1 105 ? 11.417 11.589 -7.632 1.00 73.75 105 LEU A CA 1
ATOM 736 C C . LEU A 1 105 ? 10.946 12.839 -6.878 1.00 73.75 105 LEU A C 1
ATOM 738 O O . LEU A 1 105 ? 10.777 12.815 -5.660 1.00 73.75 105 LEU A O 1
ATOM 742 N N . THR A 1 106 ? 10.736 13.937 -7.596 1.00 73.12 106 THR A N 1
ATOM 743 C CA . THR A 1 106 ? 10.241 15.207 -7.037 1.00 73.12 106 THR A CA 1
ATOM 744 C C . THR A 1 106 ? 8.979 15.595 -7.781 1.00 73.12 106 THR A C 1
ATOM 746 O O . THR A 1 106 ? 9.040 15.855 -8.981 1.00 73.12 106 THR A O 1
ATOM 749 N N . ALA A 1 107 ? 7.837 15.626 -7.114 1.00 72.88 107 ALA A N 1
ATOM 750 C CA . ALA A 1 107 ? 6.573 15.901 -7.773 1.00 72.88 107 ALA A CA 1
ATOM 751 C C . ALA A 1 107 ? 5.822 17.044 -7.106 1.00 72.88 107 ALA A C 1
ATOM 753 O O . ALA A 1 107 ? 5.825 17.199 -5.889 1.00 72.88 107 ALA A O 1
ATOM 754 N N . ALA A 1 108 ? 5.123 17.817 -7.928 1.00 72.25 108 ALA A N 1
ATOM 755 C CA . ALA A 1 108 ? 4.125 18.751 -7.449 1.00 72.25 108 ALA A CA 1
ATOM 756 C C . ALA A 1 108 ? 2.867 17.987 -7.012 1.00 72.25 108 ALA A C 1
ATOM 758 O O . ALA A 1 108 ? 2.297 17.233 -7.807 1.00 72.25 108 ALA A O 1
ATOM 759 N N . ALA A 1 109 ? 2.417 18.210 -5.780 1.00 67.75 109 ALA A N 1
ATOM 760 C CA . ALA A 1 109 ? 1.126 17.734 -5.300 1.00 67.75 109 ALA A CA 1
ATOM 761 C C . ALA A 1 109 ? 0.085 18.862 -5.364 1.00 67.75 109 ALA A C 1
ATOM 763 O O . ALA A 1 109 ? 0.386 20.030 -5.116 1.00 67.75 109 ALA A O 1
ATOM 764 N N . GLU A 1 110 ? -1.156 18.509 -5.702 1.00 63.97 110 GLU A N 1
ATOM 765 C CA . GLU A 1 110 ? -2.300 19.404 -5.530 1.00 63.97 110 GLU A CA 1
ATOM 766 C C . GLU A 1 110 ? -2.891 19.195 -4.132 1.00 63.97 110 GLU A C 1
ATOM 768 O O . GLU A 1 110 ? -3.359 18.105 -3.796 1.00 63.97 110 GLU A O 1
ATOM 773 N N . GLY A 1 111 ? -2.859 20.247 -3.313 1.00 62.94 111 GLY A N 1
ATOM 774 C CA . GLY A 1 111 ? -3.286 20.205 -1.914 1.00 62.94 111 GLY A CA 1
ATOM 775 C C . GLY A 1 111 ? -2.115 20.034 -0.940 1.00 62.94 111 GLY A C 1
ATOM 776 O O . GLY A 1 111 ? -0.969 19.921 -1.371 1.00 62.94 111 GLY A O 1
ATOM 777 N N . PRO A 1 112 ? -2.388 20.035 0.378 1.00 57.94 112 PRO A N 1
ATOM 778 C CA . PRO A 1 112 ? -1.343 20.046 1.394 1.00 57.94 112 PRO A CA 1
ATOM 779 C C . PRO A 1 112 ? -0.445 18.803 1.247 1.00 57.94 112 PRO A C 1
ATOM 781 O O . PRO A 1 112 ? -0.922 17.678 1.440 1.00 57.94 112 PRO A O 1
ATOM 784 N N . PRO A 1 113 ? 0.851 18.974 0.922 1.00 58.00 113 PRO A N 1
ATOM 785 C CA . PRO A 1 113 ? 1.761 17.871 0.601 1.00 58.00 113 PRO A CA 1
ATOM 786 C C . PRO A 1 113 ? 2.111 17.016 1.825 1.00 58.00 113 PRO A C 1
ATOM 788 O O . PRO A 1 113 ? 2.628 15.913 1.685 1.00 58.00 113 PRO A O 1
ATOM 791 N N . ALA A 1 114 ? 1.806 17.505 3.028 1.00 62.25 114 ALA A N 1
ATOM 792 C CA . ALA A 1 114 ? 2.255 16.965 4.307 1.00 62.25 114 ALA A CA 1
ATOM 793 C C . ALA A 1 114 ? 1.456 15.755 4.816 1.00 62.25 114 ALA A C 1
ATOM 795 O O . ALA A 1 114 ? 1.342 15.572 6.022 1.00 62.25 114 ALA A O 1
ATOM 796 N N . SER A 1 115 ? 0.852 14.950 3.939 1.00 70.94 115 SER A N 1
ATOM 797 C CA . SER A 1 115 ? 0.183 13.727 4.396 1.00 70.94 115 SER A CA 1
ATOM 798 C C . SER A 1 115 ? 0.488 12.538 3.503 1.00 70.94 115 SER A C 1
ATOM 800 O O . SER A 1 115 ? 0.458 12.631 2.274 1.00 70.94 115 SER A O 1
ATOM 802 N N . ALA A 1 116 ? 0.692 11.378 4.124 1.00 70.25 116 ALA A N 1
ATOM 803 C CA . ALA A 1 116 ? 0.803 10.109 3.414 1.00 70.25 116 ALA A CA 1
ATOM 804 C C . ALA A 1 116 ? -0.420 9.819 2.509 1.00 70.25 116 ALA A C 1
ATOM 806 O O . ALA A 1 116 ? -0.272 9.227 1.441 1.00 70.25 116 ALA A O 1
ATOM 807 N N . GLY A 1 117 ? -1.614 10.317 2.862 1.00 73.69 117 GLY A N 1
ATOM 808 C CA . GLY A 1 117 ? -2.804 10.251 2.002 1.00 73.69 117 GLY A CA 1
ATOM 809 C C . GLY A 1 117 ? -2.670 11.074 0.711 1.00 73.69 117 GLY A C 1
ATOM 810 O O . GLY A 1 117 ? -3.095 10.632 -0.356 1.00 73.69 117 GLY A O 1
ATOM 811 N N . ALA A 1 118 ? -2.022 12.246 0.760 1.00 75.94 118 ALA A N 1
ATOM 812 C CA . ALA A 1 118 ? -1.706 13.019 -0.445 1.00 75.94 118 ALA A CA 1
ATOM 813 C C . ALA A 1 118 ? -0.718 12.268 -1.348 1.00 75.94 118 ALA A C 1
ATOM 815 O O . ALA A 1 118 ? -0.934 12.198 -2.560 1.00 75.94 118 ALA A O 1
ATOM 816 N N . ALA A 1 119 ? 0.299 11.628 -0.759 1.00 78.62 119 ALA A N 1
ATOM 817 C CA . ALA A 1 119 ? 1.211 10.762 -1.500 1.00 78.62 119 ALA A CA 1
ATOM 818 C C . ALA A 1 119 ? 0.483 9.580 -2.144 1.00 78.62 119 ALA A C 1
ATOM 820 O O . ALA A 1 119 ? 0.686 9.320 -3.328 1.00 78.62 119 ALA A O 1
ATOM 821 N N . ARG A 1 120 ? -0.432 8.922 -1.424 1.00 81.06 120 ARG A N 1
ATOM 822 C CA . ARG A 1 120 ? -1.272 7.855 -1.984 1.00 81.06 120 ARG A CA 1
ATOM 823 C C . ARG A 1 120 ? -2.121 8.333 -3.151 1.00 81.06 120 ARG A C 1
ATOM 825 O O . ARG A 1 120 ? -2.134 7.654 -4.169 1.00 81.06 120 ARG A O 1
ATOM 832 N N . ARG A 1 121 ? -2.787 9.486 -3.056 1.00 79.75 121 ARG A N 1
ATOM 833 C CA . ARG A 1 121 ? -3.581 10.033 -4.174 1.00 79.75 121 ARG A CA 1
ATOM 834 C C . ARG A 1 121 ? -2.717 10.371 -5.384 1.00 79.75 121 ARG A C 1
ATOM 836 O O . ARG A 1 121 ? -3.103 10.065 -6.509 1.00 79.75 121 ARG A O 1
ATOM 843 N N . TRP A 1 122 ? -1.540 10.949 -5.153 1.00 79.38 122 TRP A N 1
ATOM 844 C CA . TRP A 1 122 ? -0.583 11.230 -6.219 1.00 79.38 122 TRP A CA 1
ATOM 845 C C . TRP A 1 122 ? -0.112 9.936 -6.904 1.00 79.38 122 TRP A C 1
ATOM 847 O O . TRP A 1 122 ? -0.183 9.823 -8.127 1.00 79.38 122 TRP A O 1
ATOM 857 N N . ILE A 1 123 ? 0.256 8.919 -6.117 1.00 80.31 123 ILE A N 1
ATOM 858 C CA . ILE A 1 123 ? 0.620 7.574 -6.593 1.00 80.31 123 ILE A CA 1
ATOM 859 C C . ILE A 1 123 ? -0.566 6.890 -7.285 1.00 80.31 123 ILE A C 1
ATOM 861 O O . ILE A 1 123 ? -0.381 6.210 -8.283 1.00 80.31 123 ILE A O 1
ATOM 865 N N . ALA A 1 124 ? -1.800 7.082 -6.825 1.00 78.06 124 ALA A N 1
ATOM 866 C CA . ALA A 1 124 ? -2.983 6.509 -7.464 1.00 78.06 124 ALA A CA 1
ATOM 867 C C . ALA A 1 124 ? -3.282 7.131 -8.839 1.00 78.06 124 ALA A C 1
ATOM 869 O O . ALA A 1 124 ? -3.882 6.478 -9.699 1.00 78.06 124 ALA A O 1
ATOM 870 N N . GLY A 1 125 ? -2.840 8.372 -9.063 1.00 75.94 125 GLY A N 1
ATOM 871 C CA . GLY A 1 125 ? -2.829 9.024 -10.375 1.00 75.94 125 GLY A CA 1
ATOM 872 C C . GLY A 1 125 ? -1.678 8.574 -11.288 1.00 75.94 125 GLY A C 1
ATOM 873 O O . GLY A 1 125 ? -1.689 8.859 -12.491 1.00 75.94 125 GLY A O 1
ATOM 874 N N . TRP A 1 126 ? -0.695 7.849 -10.751 1.00 73.06 126 TRP A N 1
ATOM 875 C CA . TRP A 1 126 ? 0.449 7.309 -11.486 1.00 73.06 126 TRP A CA 1
ATOM 876 C C . TRP A 1 126 ? 0.007 6.158 -12.410 1.00 73.06 126 TRP A C 1
ATOM 878 O O . TRP A 1 126 ? -0.841 5.355 -12.022 1.00 73.06 126 TRP A O 1
ATOM 888 N N . PRO A 1 127 ? 0.556 5.984 -13.625 1.00 64.50 127 PRO A N 1
ATOM 889 C CA . PRO A 1 127 ? 0.989 6.917 -14.667 1.00 64.50 127 PRO A CA 1
ATOM 890 C C . PRO A 1 127 ? -0.152 7.091 -15.693 1.00 64.50 127 PRO A C 1
ATOM 892 O O . PRO A 1 127 ? 0.015 6.859 -16.890 1.00 64.50 127 PRO A O 1
ATOM 895 N N . ARG A 1 128 ? -1.361 7.431 -15.232 1.00 67.62 128 ARG A N 1
ATOM 896 C CA . ARG A 1 128 ? -2.553 7.463 -16.103 1.00 67.62 128 ARG A CA 1
ATOM 897 C C . ARG A 1 128 ? -2.736 8.792 -16.843 1.00 67.62 128 ARG A C 1
ATOM 899 O O . ARG A 1 128 ? -3.561 8.871 -17.746 1.00 67.62 128 ARG A O 1
ATOM 906 N N . GLY A 1 129 ? -1.972 9.825 -16.481 1.00 68.81 129 GLY A N 1
ATOM 907 C CA . GLY A 1 129 ? -2.089 11.174 -17.042 1.00 68.81 129 GLY A CA 1
ATOM 908 C C . GLY A 1 129 ? -0.840 11.661 -17.781 1.00 68.81 129 GLY A C 1
ATOM 909 O O . GLY A 1 129 ? 0.287 11.345 -17.406 1.00 68.81 129 GLY A O 1
ATOM 910 N N . LEU A 1 130 ? -1.042 12.521 -18.787 1.00 68.31 130 LEU A N 1
ATOM 911 C CA . LEU A 1 130 ? 0.022 13.222 -19.527 1.00 68.31 130 LEU A CA 1
ATOM 912 C C . LEU A 1 130 ? 0.970 14.005 -18.596 1.00 68.31 130 LEU A C 1
ATOM 914 O O . LEU A 1 130 ? 2.165 14.109 -18.862 1.00 68.31 130 LEU A O 1
ATOM 918 N N . ALA A 1 131 ? 0.441 14.512 -17.478 1.00 69.38 131 ALA A N 1
ATOM 919 C CA . ALA A 1 131 ? 1.199 15.234 -16.461 1.00 69.38 131 ALA A CA 1
ATOM 920 C C . ALA A 1 131 ? 2.377 14.418 -15.906 1.00 69.38 131 ALA A C 1
ATOM 922 O O . ALA A 1 131 ? 3.453 14.975 -15.703 1.00 69.38 131 ALA A O 1
ATOM 923 N N . PHE A 1 132 ? 2.212 13.099 -15.739 1.00 75.00 132 PHE A N 1
ATOM 924 C CA . PHE A 1 132 ? 3.301 12.228 -15.299 1.00 75.00 132 PHE A CA 1
ATOM 925 C C . PHE A 1 132 ? 4.468 12.256 -16.288 1.00 75.00 132 PHE A C 1
ATOM 927 O O . PHE A 1 132 ? 5.608 12.423 -15.878 1.00 75.00 132 PHE A O 1
ATOM 934 N N . TRP A 1 133 ? 4.197 12.140 -17.589 1.00 73.75 133 TRP A N 1
ATOM 935 C CA . TRP A 1 133 ? 5.246 12.115 -18.611 1.00 73.75 133 TRP A CA 1
ATOM 936 C C . TRP A 1 133 ? 5.966 13.457 -18.752 1.00 73.75 133 TRP A C 1
ATOM 938 O O . TRP A 1 133 ? 7.171 13.485 -19.005 1.00 73.75 133 TRP A O 1
ATOM 948 N N . LEU A 1 134 ? 5.257 14.568 -18.535 1.00 75.25 134 LEU A N 1
ATOM 949 C CA . LEU A 1 134 ? 5.866 15.897 -18.485 1.00 75.25 134 LEU A CA 1
ATOM 950 C C . LEU A 1 134 ? 6.802 16.040 -17.277 1.00 75.25 134 LEU A C 1
ATOM 952 O O . LEU A 1 134 ? 7.926 16.515 -17.439 1.00 75.25 134 LEU A O 1
ATOM 956 N N . GLU A 1 135 ? 6.383 15.588 -16.093 1.00 74.50 135 GLU A N 1
ATOM 957 C CA . GLU A 1 135 ? 7.233 15.586 -14.894 1.00 74.50 135 GLU A CA 1
ATOM 958 C C . GLU A 1 135 ? 8.395 14.590 -15.024 1.00 74.50 135 GLU A C 1
ATOM 960 O O . GLU A 1 135 ? 9.533 14.935 -14.724 1.00 74.50 135 GLU A O 1
ATOM 965 N N . ALA A 1 136 ? 8.176 13.407 -15.600 1.00 73.38 136 ALA A N 1
ATOM 966 C CA . ALA A 1 136 ? 9.229 12.434 -15.890 1.00 73.38 136 ALA A CA 1
ATOM 967 C C . ALA A 1 136 ? 10.295 13.002 -16.838 1.00 73.38 136 ALA A C 1
ATOM 969 O O . ALA A 1 136 ? 11.495 12.829 -16.615 1.00 73.38 136 ALA A O 1
ATOM 970 N N . ALA A 1 137 ? 9.880 13.761 -17.855 1.00 72.25 137 ALA A N 1
ATOM 971 C CA . ALA A 1 137 ? 10.799 14.479 -18.733 1.00 72.25 137 ALA A CA 1
ATOM 972 C C . ALA A 1 137 ? 11.542 15.619 -18.012 1.00 72.25 137 ALA A C 1
ATOM 974 O O . ALA A 1 137 ? 12.643 15.989 -18.431 1.00 72.25 137 ALA A O 1
ATOM 975 N N . ARG A 1 138 ? 10.972 16.197 -16.947 1.00 75.38 138 ARG A N 1
ATOM 976 C CA . ARG A 1 138 ? 11.683 17.138 -16.066 1.00 75.38 138 ARG A CA 1
ATOM 977 C C . ARG A 1 138 ? 12.679 16.407 -15.175 1.00 75.38 138 ARG A C 1
ATOM 979 O O . ARG A 1 138 ? 13.811 16.868 -15.081 1.00 75.38 138 ARG A O 1
ATOM 986 N N . TRP A 1 139 ? 12.321 15.256 -14.606 1.00 71.56 139 TRP A N 1
ATOM 987 C CA . TRP A 1 139 ? 13.229 14.422 -13.807 1.00 71.56 139 TRP A CA 1
ATOM 988 C C . TRP A 1 139 ? 14.452 13.999 -14.617 1.00 71.56 139 TRP A C 1
ATOM 990 O O . TRP A 1 139 ? 15.577 14.184 -14.162 1.00 71.56 139 TRP A O 1
ATOM 1000 N N . ALA A 1 140 ? 14.253 13.550 -15.860 1.00 68.75 140 ALA A N 1
ATOM 1001 C CA . ALA A 1 140 ? 15.351 13.214 -16.768 1.00 68.75 140 ALA A CA 1
ATOM 1002 C C . ALA A 1 140 ? 16.330 14.382 -16.995 1.00 68.75 140 ALA A C 1
ATOM 1004 O O . ALA A 1 140 ? 17.520 14.155 -17.199 1.00 68.75 140 ALA A O 1
ATOM 1005 N N . ARG A 1 141 ? 15.839 15.631 -16.963 1.00 68.25 141 ARG A N 1
ATOM 1006 C CA . ARG A 1 141 ? 16.644 16.846 -17.181 1.00 68.25 141 ARG A CA 1
ATOM 1007 C C . ARG A 1 141 ? 17.260 17.417 -15.902 1.00 68.25 141 ARG A C 1
ATOM 1009 O O . ARG A 1 141 ? 18.328 18.011 -15.973 1.00 68.25 141 ARG A O 1
ATOM 1016 N N . ALA A 1 142 ? 16.588 17.278 -14.760 1.00 63.91 142 ALA A N 1
ATOM 1017 C CA . ALA A 1 142 ? 17.000 17.867 -13.484 1.00 63.91 142 ALA A CA 1
ATOM 1018 C C . ALA A 1 142 ? 18.024 17.008 -12.718 1.00 63.91 142 ALA A C 1
ATOM 1020 O O . ALA A 1 142 ? 18.757 17.520 -11.870 1.00 63.91 142 ALA A O 1
ATOM 1021 N N . SER A 1 143 ? 18.096 15.707 -13.004 1.00 53.62 143 SER A N 1
ATOM 1022 C CA . SER A 1 143 ? 18.965 14.770 -12.289 1.00 53.62 143 SER A CA 1
ATOM 1023 C C . SER A 1 143 ? 20.442 14.924 -12.673 1.00 53.62 143 SER A C 1
ATOM 1025 O O . SER A 1 143 ? 20.963 14.214 -13.527 1.00 53.62 143 SER A O 1
ATOM 1027 N N . GLY A 1 144 ? 21.151 15.825 -11.987 1.00 51.59 144 GLY A N 1
ATOM 1028 C CA . GLY A 1 144 ? 22.602 16.027 -12.121 1.00 51.59 144 GLY A CA 1
ATOM 1029 C C . GLY A 1 144 ? 23.486 14.922 -11.512 1.00 51.59 144 GLY A C 1
ATOM 1030 O O . GLY A 1 144 ? 24.707 14.988 -11.632 1.00 51.59 144 GLY A O 1
ATOM 1031 N N . ARG A 1 145 ? 22.916 13.897 -10.856 1.00 54.09 145 ARG A N 1
ATOM 1032 C CA . ARG A 1 145 ? 23.639 12.712 -10.349 1.00 54.09 145 ARG A CA 1
ATOM 1033 C C . ARG A 1 145 ? 22.776 11.454 -10.537 1.00 54.09 145 ARG A C 1
ATOM 1035 O O . ARG A 1 145 ? 21.686 11.393 -9.989 1.00 54.09 145 ARG A O 1
ATOM 1042 N N . ARG A 1 146 ? 23.299 10.493 -11.319 1.00 57.28 146 ARG A N 1
ATOM 1043 C CA . ARG A 1 146 ? 22.665 9.257 -11.846 1.00 57.28 146 ARG A CA 1
ATOM 1044 C C . ARG A 1 146 ? 21.329 9.506 -12.565 1.00 57.28 146 ARG A C 1
ATOM 1046 O O . ARG A 1 146 ? 20.259 9.554 -11.973 1.00 57.28 146 ARG A O 1
ATOM 1053 N N . VAL A 1 147 ? 21.432 9.667 -13.881 1.00 57.31 147 VAL A N 1
ATOM 1054 C CA . VAL A 1 147 ? 20.310 9.880 -14.799 1.00 57.31 147 VAL A CA 1
ATOM 1055 C C . VAL A 1 147 ? 19.524 8.575 -14.908 1.00 57.31 147 VAL A C 1
ATOM 1057 O O . VAL A 1 147 ? 20.033 7.614 -15.478 1.00 57.31 147 VAL A O 1
ATOM 1060 N N . LEU A 1 148 ? 18.293 8.536 -14.386 1.00 71.50 148 LEU A N 1
ATOM 1061 C CA . LEU A 1 148 ? 17.316 7.552 -14.857 1.00 71.50 148 LEU A CA 1
ATOM 1062 C C . LEU A 1 148 ? 17.193 7.759 -16.366 1.00 71.50 148 LEU A C 1
ATOM 1064 O O . LEU A 1 148 ? 16.780 8.833 -16.815 1.00 71.50 148 LEU A O 1
ATOM 1068 N N . GLY A 1 1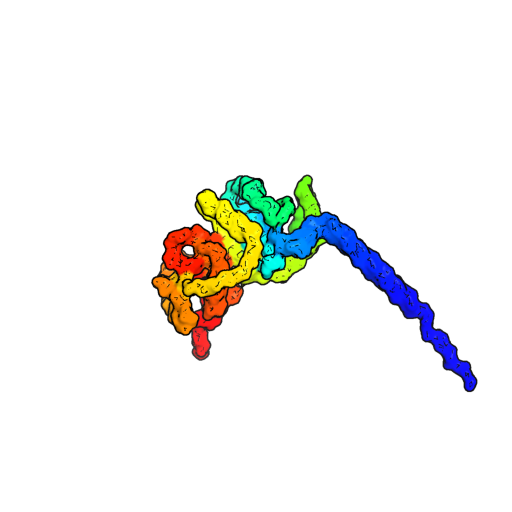49 ? 17.608 6.768 -17.151 1.00 79.56 149 GLY A N 1
ATOM 1069 C CA . GLY A 1 149 ? 17.477 6.840 -18.597 1.00 79.56 149 GLY A CA 1
ATOM 1070 C C . GLY A 1 149 ? 16.003 6.898 -18.997 1.00 79.56 149 GLY A C 1
ATOM 1071 O O . GLY A 1 149 ? 15.118 6.510 -18.234 1.00 79.56 149 GLY A O 1
ATOM 1072 N N . ALA A 1 150 ? 15.718 7.314 -20.233 1.00 81.69 150 ALA A N 1
ATOM 1073 C CA . ALA A 1 150 ? 14.355 7.244 -20.772 1.00 81.69 150 ALA A CA 1
ATOM 1074 C C . ALA A 1 150 ? 13.763 5.825 -20.641 1.00 81.69 150 ALA A C 1
ATOM 1076 O O . ALA A 1 150 ? 12.588 5.666 -20.328 1.00 81.69 150 ALA A O 1
ATOM 1077 N N . TYR A 1 151 ? 14.607 4.801 -20.803 1.00 84.44 151 TYR A N 1
ATOM 1078 C CA . TYR A 1 151 ? 14.251 3.404 -20.574 1.00 84.44 151 TYR A CA 1
ATOM 1079 C C . TYR A 1 151 ? 13.832 3.120 -19.119 1.00 84.44 151 TYR A C 1
ATOM 1081 O O . TYR A 1 151 ? 12.795 2.500 -18.898 1.00 84.44 151 TYR A O 1
ATOM 1089 N N . ASP A 1 152 ? 14.574 3.626 -18.127 1.00 84.88 152 ASP A N 1
ATOM 1090 C CA . ASP A 1 152 ? 14.248 3.434 -16.708 1.00 84.88 152 ASP A CA 1
ATOM 1091 C C . ASP A 1 152 ? 12.929 4.114 -16.331 1.00 84.88 152 ASP A C 1
ATOM 1093 O O . ASP A 1 152 ? 12.127 3.553 -15.588 1.00 84.88 152 ASP A O 1
ATOM 1097 N N . LEU A 1 153 ? 12.665 5.301 -16.884 1.00 82.62 153 LEU A N 1
ATOM 1098 C CA . LEU A 1 153 ? 11.396 6.004 -16.686 1.00 82.62 153 LEU A CA 1
ATOM 1099 C C . LEU A 1 153 ? 10.212 5.226 -17.265 1.00 82.62 153 LEU A C 1
ATOM 1101 O O . LEU A 1 153 ? 9.162 5.149 -16.627 1.00 82.62 153 LEU A O 1
ATOM 1105 N N . VAL A 1 154 ? 10.382 4.627 -18.447 1.00 84.31 154 VAL A N 1
ATOM 1106 C CA . VAL A 1 154 ? 9.360 3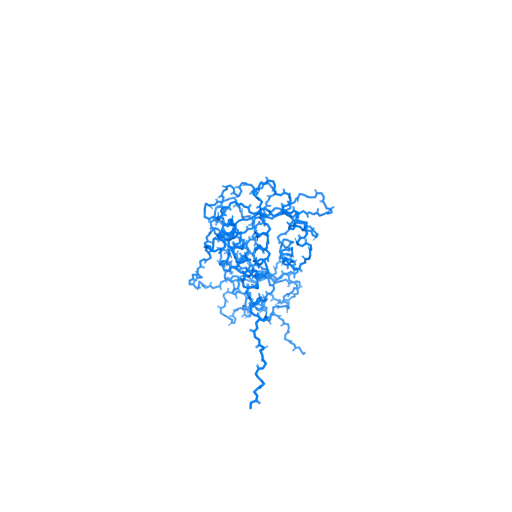.757 -19.043 1.00 84.31 154 VAL A CA 1
ATOM 1107 C C . VAL A 1 154 ? 9.130 2.525 -18.172 1.00 84.31 154 VAL A C 1
ATOM 1109 O O . VAL A 1 154 ? 7.978 2.180 -17.919 1.00 84.31 154 VAL A O 1
ATOM 1112 N N . LEU A 1 155 ? 10.188 1.894 -17.657 1.00 87.19 155 LEU A N 1
ATOM 1113 C CA . LEU A 1 155 ? 10.053 0.764 -16.736 1.00 87.19 155 LEU A CA 1
ATOM 1114 C C . LEU A 1 155 ? 9.325 1.151 -15.445 1.00 87.19 155 LEU A C 1
ATOM 1116 O O . LEU A 1 155 ? 8.397 0.450 -15.052 1.00 87.19 155 LEU A O 1
ATOM 1120 N N . LEU A 1 156 ? 9.676 2.280 -14.822 1.00 84.38 156 LEU A N 1
ATOM 1121 C CA . LEU A 1 156 ? 8.971 2.784 -13.638 1.00 84.38 156 LEU A CA 1
ATOM 1122 C C . LEU A 1 156 ? 7.493 3.059 -13.929 1.00 84.38 156 LEU A C 1
ATOM 1124 O O . LEU A 1 156 ? 6.641 2.742 -13.104 1.00 84.38 156 LEU A O 1
ATOM 1128 N N . ALA A 1 157 ? 7.173 3.612 -15.100 1.00 83.38 157 ALA A N 1
ATOM 1129 C CA . ALA A 1 157 ? 5.790 3.828 -15.512 1.00 83.38 157 ALA A CA 1
ATOM 1130 C C . ALA A 1 157 ? 5.033 2.500 -15.692 1.00 83.38 157 ALA A C 1
ATOM 1132 O O . ALA A 1 157 ? 3.897 2.367 -15.241 1.00 83.38 157 ALA A O 1
ATOM 1133 N N . LEU A 1 158 ? 5.655 1.497 -16.316 1.00 86.62 158 LEU A N 1
ATOM 1134 C CA . LEU A 1 158 ? 5.047 0.177 -16.498 1.00 86.62 158 LEU A CA 1
ATOM 1135 C C . LEU A 1 158 ? 4.816 -0.537 -15.162 1.00 86.62 158 LEU A C 1
ATOM 1137 O O . LEU A 1 158 ? 3.741 -1.099 -14.954 1.00 86.62 158 LEU A O 1
ATOM 1141 N N . GLU A 1 159 ? 5.786 -0.490 -14.249 1.00 87.62 159 GLU A N 1
ATOM 1142 C CA . GLU A 1 159 ? 5.643 -1.072 -12.911 1.00 87.62 159 GLU A CA 1
ATOM 1143 C C . GLU A 1 159 ? 4.595 -0.315 -12.083 1.00 87.62 159 GLU A C 1
ATOM 1145 O O . GLU A 1 159 ? 3.750 -0.946 -11.452 1.00 87.62 159 GLU A O 1
ATOM 1150 N N . GLY A 1 160 ? 4.548 1.017 -12.176 1.00 83.56 160 GLY A N 1
ATOM 1151 C CA . GLY A 1 160 ? 3.499 1.831 -11.556 1.00 83.56 160 GLY A CA 1
ATOM 1152 C C . GLY A 1 160 ? 2.096 1.500 -12.076 1.00 83.56 160 GLY A C 1
ATOM 1153 O O . GLY A 1 160 ? 1.158 1.408 -11.291 1.00 83.56 160 GLY A O 1
ATOM 1154 N N . TYR A 1 161 ? 1.939 1.238 -13.380 1.00 83.88 161 TYR A N 1
ATOM 1155 C CA . TYR A 1 161 ? 0.652 0.813 -13.953 1.00 83.88 161 TYR A CA 1
ATOM 1156 C C . TYR A 1 161 ? 0.209 -0.570 -13.452 1.00 83.88 161 TYR A C 1
ATOM 1158 O O . TYR A 1 161 ? -0.986 -0.850 -13.355 1.00 83.88 161 TYR A O 1
ATOM 1166 N N . ARG A 1 162 ? 1.173 -1.442 -13.145 1.00 85.94 162 ARG A N 1
ATOM 1167 C CA . ARG A 1 162 ? 0.939 -2.801 -12.641 1.00 85.94 162 ARG A CA 1
ATOM 1168 C C . ARG A 1 162 ? 0.773 -2.867 -11.126 1.00 85.94 162 ARG A C 1
ATOM 1170 O O . ARG A 1 162 ? 0.392 -3.927 -10.635 1.00 85.94 162 ARG A O 1
ATOM 1177 N N . LEU A 1 163 ? 1.062 -1.786 -10.401 1.00 85.69 163 LEU A N 1
ATOM 1178 C CA . LEU A 1 163 ? 0.949 -1.719 -8.950 1.00 85.69 163 LEU A CA 1
ATOM 1179 C C . LEU A 1 163 ? -0.533 -1.625 -8.545 1.00 85.69 163 LEU A C 1
ATOM 1181 O O . LEU A 1 163 ? -1.179 -0.605 -8.802 1.00 85.69 163 LEU A O 1
ATOM 1185 N N . PRO A 1 164 ? -1.103 -2.643 -7.881 1.00 83.69 164 PRO A N 1
ATOM 1186 C CA . PRO A 1 164 ? -2.448 -2.522 -7.339 1.00 83.69 164 PRO A CA 1
ATOM 1187 C C . PRO A 1 164 ? -2.429 -1.598 -6.111 1.00 83.69 164 PRO A C 1
ATOM 1189 O O . PRO A 1 164 ? -1.563 -1.702 -5.244 1.00 83.69 164 PRO A O 1
ATOM 1192 N N . LEU A 1 165 ? -3.410 -0.697 -5.995 1.00 79.25 165 LEU A N 1
ATOM 1193 C CA . LEU A 1 165 ? -3.474 0.274 -4.886 1.00 79.25 165 LEU A CA 1
ATOM 1194 C C . LEU A 1 165 ? -3.689 -0.375 -3.509 1.00 79.25 165 LEU A C 1
ATOM 1196 O O . LEU A 1 165 ? -3.370 0.226 -2.484 1.00 79.25 165 LEU A O 1
ATOM 1200 N N . SER A 1 166 ? -4.172 -1.616 -3.476 1.00 74.94 166 SER A N 1
ATOM 1201 C CA . SER A 1 166 ? -4.236 -2.451 -2.270 1.00 74.94 166 SER A CA 1
ATOM 1202 C C . SER A 1 166 ? -2.851 -2.897 -1.774 1.00 74.94 166 SER A C 1
ATOM 1204 O O . SER A 1 166 ? -2.676 -3.228 -0.600 1.00 74.94 166 SER A O 1
ATOM 1206 N N . GLU A 1 167 ? -1.846 -2.903 -2.654 1.00 83.94 167 GLU A N 1
ATOM 1207 C CA . GLU A 1 167 ? -0.453 -3.211 -2.317 1.00 83.94 167 GLU A CA 1
ATOM 1208 C C . GLU A 1 167 ? 0.375 -1.957 -2.002 1.00 83.94 167 GLU A C 1
ATOM 1210 O O . GLU A 1 167 ? 1.544 -2.068 -1.626 1.00 83.94 167 GLU A O 1
ATOM 1215 N N . LEU A 1 168 ? -0.237 -0.772 -2.093 1.00 85.06 168 LEU A N 1
ATOM 1216 C CA . LEU A 1 168 ? 0.340 0.469 -1.602 1.00 85.06 168 LEU A CA 1
ATOM 1217 C C . LEU A 1 168 ? 0.127 0.583 -0.089 1.00 85.06 168 LEU A C 1
ATOM 1219 O O . LEU A 1 168 ? -1.009 0.685 0.383 1.00 85.06 168 LEU A O 1
ATOM 1223 N N . ARG A 1 169 ? 1.227 0.615 0.660 1.00 83.00 169 ARG A N 1
ATOM 1224 C CA . ARG A 1 169 ? 1.239 0.752 2.118 1.00 83.00 169 ARG A CA 1
ATOM 1225 C C . ARG A 1 169 ? 1.820 2.091 2.520 1.00 83.00 169 ARG A C 1
ATOM 1227 O O . ARG A 1 169 ? 2.860 2.500 2.008 1.00 83.00 169 ARG A O 1
ATOM 1234 N N . LEU A 1 170 ? 1.173 2.737 3.475 1.00 84.00 170 LEU A N 1
ATOM 1235 C CA . LEU A 1 170 ? 1.663 3.961 4.088 1.00 84.00 170 LEU A CA 1
ATOM 1236 C C . LEU A 1 170 ? 2.255 3.624 5.456 1.00 84.00 170 LEU A C 1
ATOM 1238 O O . LEU A 1 170 ? 1.658 2.898 6.242 1.00 84.00 170 LEU A O 1
ATOM 1242 N N . SER A 1 171 ? 3.437 4.134 5.758 1.00 81.69 171 SER A N 1
ATOM 1243 C CA . SER A 1 171 ? 4.065 3.961 7.063 1.00 81.69 171 SER A CA 1
ATOM 1244 C C . SER A 1 171 ? 4.472 5.317 7.601 1.00 81.69 171 SER A C 1
ATOM 1246 O O . SER A 1 171 ? 4.962 6.177 6.874 1.00 81.69 171 SER A O 1
ATOM 1248 N N . THR A 1 172 ? 4.317 5.505 8.902 1.00 80.81 172 THR A N 1
ATOM 1249 C CA . THR A 1 172 ? 4.933 6.634 9.601 1.00 80.81 172 THR A CA 1
ATOM 1250 C C . THR A 1 172 ? 6.280 6.193 10.145 1.00 80.81 172 THR A C 1
ATOM 1252 O O . THR A 1 172 ? 6.410 5.048 10.586 1.00 80.81 172 THR A O 1
ATOM 1255 N N . LEU A 1 173 ? 7.280 7.074 10.138 1.00 78.50 173 LEU A N 1
ATOM 1256 C CA . LEU A 1 173 ? 8.564 6.758 10.754 1.00 78.50 173 LEU A CA 1
ATOM 1257 C C . LEU A 1 173 ? 8.371 6.531 12.270 1.00 78.50 173 LEU A C 1
ATOM 1259 O O . LEU A 1 173 ? 7.873 7.428 12.953 1.00 78.50 173 LEU A O 1
ATOM 1263 N N . PRO A 1 174 ? 8.742 5.359 12.815 1.00 75.75 174 PRO A N 1
ATOM 1264 C CA . PRO A 1 174 ? 8.561 5.068 14.227 1.00 75.75 174 PRO A CA 1
ATOM 1265 C C . PRO A 1 174 ? 9.619 5.790 15.075 1.00 75.75 174 PRO A C 1
ATOM 1267 O O . PRO A 1 174 ? 10.550 6.429 14.563 1.00 75.75 174 PRO A O 1
ATOM 1270 N N . ALA A 1 175 ? 9.486 5.663 16.399 1.00 76.81 175 ALA A N 1
ATOM 1271 C CA . ALA A 1 175 ? 10.474 6.160 17.351 1.00 76.81 175 ALA A CA 1
ATOM 1272 C C . ALA A 1 175 ? 11.899 5.692 16.976 1.00 76.81 175 ALA A C 1
ATOM 1274 O O . ALA A 1 175 ? 12.048 4.596 16.426 1.00 76.81 175 ALA A O 1
ATOM 1275 N N . PRO A 1 176 ? 12.958 6.471 17.283 1.00 76.75 176 PRO A N 1
ATOM 1276 C CA . PRO A 1 176 ? 14.334 6.159 16.881 1.00 76.75 176 PRO A CA 1
ATOM 1277 C C . PRO A 1 176 ? 14.768 4.712 17.159 1.00 76.75 176 PRO A C 1
ATOM 1279 O O . PRO A 1 176 ? 15.385 4.092 16.297 1.00 76.75 176 PRO A O 1
ATOM 1282 N N . ALA A 1 177 ? 14.361 4.150 18.303 1.00 74.06 177 ALA A N 1
ATOM 1283 C CA . ALA A 1 177 ? 14.663 2.776 18.709 1.00 74.06 177 ALA A CA 1
ATOM 1284 C C . ALA A 1 177 ? 14.110 1.690 17.761 1.00 74.06 177 ALA A C 1
ATOM 1286 O O . ALA A 1 177 ? 14.655 0.594 17.690 1.00 74.06 177 ALA A O 1
ATOM 1287 N N . LEU A 1 178 ? 13.041 1.982 17.014 1.00 74.50 178 LEU A N 1
ATOM 1288 C CA . LEU A 1 178 ? 12.380 1.043 16.102 1.00 74.50 178 LEU A CA 1
ATOM 1289 C C . LEU A 1 178 ? 12.745 1.282 14.628 1.00 74.50 178 LEU A C 1
ATOM 1291 O O . LEU A 1 178 ? 12.299 0.531 13.763 1.00 74.50 178 LEU A O 1
ATOM 1295 N N . ARG A 1 179 ? 13.561 2.300 14.315 1.00 78.25 179 ARG A N 1
ATOM 1296 C CA . ARG A 1 179 ? 13.926 2.630 12.926 1.00 78.25 179 ARG A CA 1
ATOM 1297 C C . ARG A 1 179 ? 14.722 1.524 12.249 1.00 78.25 179 ARG A C 1
ATOM 1299 O O . ARG A 1 179 ? 14.428 1.204 11.105 1.00 78.25 179 ARG A O 1
ATOM 1306 N N . ALA A 1 180 ? 15.682 0.927 12.957 1.00 73.25 180 ALA A N 1
ATOM 1307 C CA . ALA A 1 180 ? 16.462 -0.191 12.430 1.00 73.25 180 ALA A CA 1
ATOM 1308 C C . ALA A 1 180 ? 15.551 -1.374 12.068 1.00 73.25 180 ALA A C 1
ATOM 1310 O O . ALA A 1 180 ? 15.635 -1.888 10.960 1.00 73.25 180 ALA A O 1
ATOM 1311 N N . ARG A 1 181 ? 14.598 -1.712 12.950 1.00 72.62 181 ARG A N 1
ATOM 13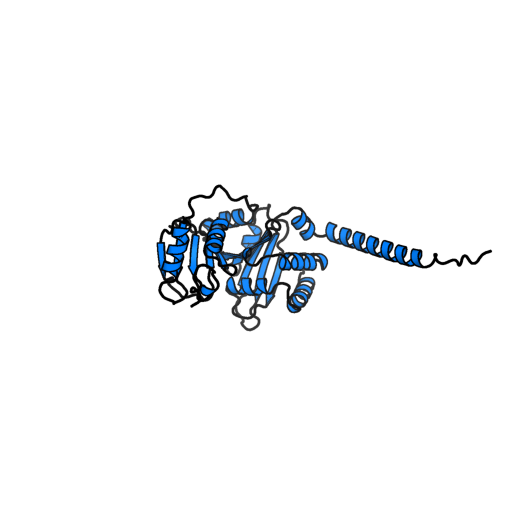12 C CA . ARG A 1 181 ? 13.609 -2.774 12.708 1.00 72.62 181 ARG A CA 1
ATOM 1313 C C . ARG A 1 181 ? 12.695 -2.467 11.528 1.00 72.62 181 ARG A C 1
ATOM 1315 O O . ARG A 1 181 ? 12.370 -3.370 10.771 1.00 72.62 181 ARG A O 1
ATOM 1322 N N . LEU A 1 182 ? 12.283 -1.207 11.358 1.00 76.94 182 LEU A N 1
ATOM 1323 C CA . LEU A 1 182 ? 11.527 -0.805 10.175 1.00 76.94 182 LEU A CA 1
ATOM 1324 C C . LEU A 1 182 ? 12.375 -0.974 8.910 1.00 76.94 182 LEU A C 1
ATOM 1326 O O . LEU A 1 182 ? 11.900 -1.568 7.956 1.00 76.94 182 LEU A O 1
ATOM 1330 N N . LEU A 1 183 ? 13.614 -0.479 8.891 1.00 75.19 183 LEU A N 1
ATOM 1331 C CA . LEU A 1 183 ? 14.489 -0.593 7.718 1.00 75.19 183 LEU A CA 1
ATOM 1332 C C . LEU A 1 183 ? 14.787 -2.048 7.360 1.00 75.19 183 LEU A C 1
ATOM 1334 O O . LEU A 1 183 ? 14.790 -2.396 6.185 1.00 75.19 183 LEU A O 1
ATOM 1338 N N . GLU A 1 184 ? 14.980 -2.895 8.363 1.00 74.44 184 GLU A N 1
ATOM 1339 C CA . GLU A 1 184 ? 15.136 -4.334 8.188 1.00 74.44 184 GLU A CA 1
ATOM 1340 C C . GLU A 1 184 ? 13.858 -4.968 7.624 1.00 74.44 184 GLU A C 1
ATOM 1342 O O . GLU A 1 184 ? 13.927 -5.681 6.629 1.00 74.44 184 GLU A O 1
ATOM 1347 N N . ALA A 1 185 ? 12.680 -4.625 8.159 1.00 73.81 185 ALA A N 1
ATOM 1348 C CA . ALA A 1 185 ? 11.395 -5.091 7.633 1.00 73.81 185 ALA A CA 1
ATOM 1349 C C . ALA A 1 185 ? 11.108 -4.598 6.201 1.00 73.81 185 ALA A C 1
ATOM 1351 O O . ALA A 1 185 ? 10.445 -5.291 5.435 1.00 73.81 185 ALA A O 1
ATOM 1352 N N . LEU A 1 186 ? 11.604 -3.414 5.829 1.00 74.81 186 LEU A N 1
ATOM 1353 C CA . LEU A 1 186 ? 11.512 -2.871 4.470 1.00 74.81 186 LEU A CA 1
ATOM 1354 C C . LEU A 1 186 ? 12.497 -3.542 3.504 1.00 74.81 186 LEU A C 1
ATOM 1356 O O . LEU A 1 186 ? 12.214 -3.647 2.316 1.00 74.81 186 LEU A O 1
ATOM 1360 N N . ALA A 1 187 ? 13.671 -3.947 3.987 1.00 71.25 187 ALA A N 1
ATOM 1361 C CA . ALA A 1 187 ? 14.689 -4.611 3.178 1.00 71.25 187 ALA A CA 1
ATOM 1362 C C . ALA A 1 187 ? 14.447 -6.118 3.047 1.00 71.25 187 ALA A C 1
ATOM 1364 O O . ALA A 1 187 ? 14.927 -6.735 2.094 1.00 71.25 187 ALA A O 1
ATOM 1365 N N . ALA A 1 188 ? 13.718 -6.707 3.996 1.00 69.19 188 ALA A N 1
ATOM 1366 C CA . ALA A 1 188 ? 13.371 -8.111 3.969 1.00 69.19 188 ALA A CA 1
ATOM 1367 C C . ALA A 1 188 ? 12.581 -8.437 2.688 1.00 69.19 188 ALA A C 1
ATOM 1369 O O . ALA A 1 188 ? 11.687 -7.677 2.288 1.00 69.19 188 ALA A O 1
ATOM 1370 N N . PRO A 1 189 ? 12.885 -9.564 2.019 1.00 63.44 189 PRO A N 1
ATOM 1371 C CA . PRO A 1 189 ? 11.990 -10.082 0.998 1.00 63.44 189 PRO A CA 1
ATOM 1372 C C . PRO A 1 189 ? 10.611 -10.295 1.627 1.00 63.44 189 PRO A C 1
ATOM 1374 O O . PRO A 1 189 ? 10.507 -10.581 2.819 1.00 63.44 189 PRO A O 1
ATOM 1377 N N . ALA A 1 190 ? 9.547 -10.148 0.838 1.00 58.72 190 ALA A N 1
ATOM 1378 C CA . ALA A 1 190 ? 8.209 -10.458 1.321 1.00 58.72 190 ALA A CA 1
ATOM 1379 C C . ALA A 1 190 ? 8.159 -11.947 1.686 1.00 58.72 190 ALA A C 1
ATOM 1381 O O . ALA A 1 190 ? 8.045 -12.803 0.807 1.00 58.72 190 ALA A O 1
ATOM 1382 N N . GLU A 1 191 ? 8.325 -12.258 2.970 1.00 55.03 191 GLU A N 1
ATOM 1383 C CA . GLU A 1 191 ? 8.313 -13.634 3.436 1.00 55.03 191 GLU A CA 1
ATOM 1384 C C . GLU A 1 191 ? 6.938 -14.260 3.165 1.00 55.03 191 GLU A C 1
ATOM 1386 O O . GLU A 1 191 ? 5.906 -13.580 3.273 1.00 55.03 191 GLU A O 1
ATOM 1391 N N . PRO A 1 192 ? 6.894 -15.554 2.803 1.00 52.22 192 PRO A N 1
ATOM 1392 C CA . PRO A 1 192 ? 5.638 -16.281 2.757 1.00 52.22 192 PRO A CA 1
ATOM 1393 C C . PRO A 1 192 ? 4.970 -16.188 4.130 1.00 52.22 192 PRO A C 1
ATOM 1395 O O . PRO A 1 192 ? 5.633 -16.291 5.160 1.00 52.22 192 PRO A O 1
ATOM 1398 N N . ALA A 1 193 ? 3.657 -15.956 4.133 1.00 53.50 193 ALA A N 1
ATOM 1399 C CA . ALA A 1 193 ? 2.888 -15.775 5.354 1.00 53.50 193 ALA A CA 1
ATOM 1400 C C . ALA A 1 193 ? 3.165 -16.934 6.325 1.00 53.50 193 ALA A C 1
ATOM 1402 O O . ALA A 1 193 ? 2.812 -18.079 6.042 1.00 53.50 193 ALA A O 1
ATOM 1403 N N . ALA A 1 194 ? 3.810 -16.624 7.454 1.00 55.91 194 ALA A N 1
ATOM 1404 C CA . ALA A 1 194 ? 3.937 -17.550 8.570 1.00 55.91 194 ALA A CA 1
ATOM 1405 C C . ALA A 1 194 ? 2.549 -18.087 8.958 1.00 55.91 194 ALA A C 1
ATOM 1407 O O . ALA A 1 194 ? 1.537 -17.422 8.702 1.00 55.91 194 ALA A O 1
ATOM 1408 N N . GLU A 1 195 ? 2.504 -19.279 9.564 1.00 56.00 195 GLU A N 1
ATOM 1409 C CA . GLU A 1 195 ? 1.246 -19.906 9.976 1.00 56.00 195 GLU A CA 1
ATOM 1410 C C . GLU A 1 195 ? 0.327 -18.893 10.670 1.00 56.00 195 GLU A C 1
ATOM 1412 O O . GLU A 1 195 ? 0.797 -18.104 11.501 1.00 56.00 195 GLU A O 1
ATOM 1417 N N . PRO A 1 196 ? -0.970 -18.865 10.315 1.00 56.78 196 PRO A N 1
ATOM 1418 C CA . PRO A 1 196 ? -1.866 -17.828 10.780 1.00 56.78 196 PRO A CA 1
ATOM 1419 C C . PRO A 1 196 ? -2.038 -17.959 12.292 1.00 56.78 196 PRO A C 1
ATOM 1421 O O . PRO A 1 196 ? -2.842 -18.756 12.776 1.00 56.78 196 PRO A O 1
ATOM 1424 N N . ALA A 1 197 ? -1.308 -17.132 13.039 1.00 65.75 197 ALA A N 1
ATOM 1425 C CA . ALA A 1 197 ? -1.638 -16.843 14.422 1.00 65.75 197 ALA A CA 1
ATOM 1426 C C . ALA A 1 197 ? -3.107 -16.396 14.489 1.00 65.75 197 ALA A C 1
ATOM 1428 O O . ALA A 1 197 ? -3.646 -15.843 13.524 1.00 65.75 197 ALA A O 1
ATOM 1429 N N . ALA A 1 198 ? -3.767 -16.643 15.623 1.00 79.56 198 ALA A N 1
ATOM 1430 C CA . ALA A 1 198 ? -5.145 -16.212 15.821 1.00 79.56 198 ALA A CA 1
ATOM 1431 C C . ALA A 1 198 ? -5.265 -14.706 15.516 1.00 79.56 198 ALA A C 1
ATOM 1433 O O . ALA A 1 198 ? -4.654 -13.871 16.189 1.00 79.56 198 ALA A O 1
ATOM 1434 N N . LEU A 1 199 ? -6.009 -14.383 14.453 1.00 89.38 199 LEU A N 1
ATOM 1435 C CA . LEU A 1 199 ? -6.167 -13.023 13.957 1.00 89.38 199 LEU A CA 1
ATOM 1436 C C . LEU A 1 199 ? -6.993 -12.232 14.969 1.00 89.38 199 LEU A C 1
ATOM 1438 O O . LEU A 1 199 ? -8.188 -12.486 15.127 1.00 89.38 199 LEU A O 1
ATOM 1442 N N . ARG A 1 200 ? -6.330 -11.293 15.646 1.00 94.44 200 ARG A N 1
ATOM 1443 C CA . ARG A 1 200 ? -6.924 -10.400 16.640 1.00 94.44 200 ARG A CA 1
ATOM 1444 C C . ARG A 1 200 ? -7.080 -8.999 16.072 1.00 94.44 200 ARG A C 1
ATOM 1446 O O . ARG A 1 200 ? -6.152 -8.482 15.451 1.00 94.44 200 ARG A O 1
ATOM 1453 N N . VAL A 1 201 ? -8.241 -8.390 16.281 1.00 97.19 201 VAL A N 1
ATOM 1454 C CA . VAL A 1 201 ? -8.599 -7.110 15.657 1.00 97.19 201 VAL A CA 1
ATOM 1455 C C . VAL A 1 201 ? -9.236 -6.166 16.666 1.00 97.19 201 VAL A C 1
ATOM 1457 O O . VAL A 1 201 ? -10.080 -6.573 17.461 1.00 97.19 201 VAL A O 1
ATOM 1460 N N . GLU A 1 202 ? -8.855 -4.897 16.596 1.00 97.75 202 GLU A N 1
ATOM 1461 C CA . GLU A 1 202 ? -9.584 -3.774 17.185 1.00 97.75 202 GLU A CA 1
ATOM 1462 C C . GLU A 1 202 ? -10.428 -3.096 16.098 1.00 97.75 202 GLU A C 1
ATOM 1464 O O . GLU A 1 202 ? -9.935 -2.857 14.994 1.00 97.75 202 GLU A O 1
ATOM 1469 N N . VAL A 1 203 ? -11.693 -2.782 16.377 1.00 98.12 203 VAL A N 1
ATOM 1470 C CA . VAL A 1 203 ? -12.601 -2.159 15.397 1.00 98.12 203 VAL A CA 1
ATOM 1471 C C . VAL A 1 203 ? -13.013 -0.765 15.857 1.00 98.12 203 VAL A C 1
ATOM 1473 O O . VAL A 1 203 ? -13.757 -0.605 16.820 1.00 98.12 203 VAL A O 1
ATOM 1476 N N . LEU A 1 204 ? -12.593 0.262 15.126 1.00 98.12 204 LEU A N 1
ATOM 1477 C CA . LEU A 1 204 ? -12.866 1.656 15.454 1.00 98.12 204 LEU A CA 1
ATOM 1478 C C . LEU A 1 204 ? -13.786 2.289 14.415 1.00 98.12 204 LEU A C 1
ATOM 1480 O O . LEU A 1 204 ? -13.500 2.304 13.221 1.00 98.12 204 LEU A O 1
ATOM 1484 N N . ASN A 1 205 ? -14.891 2.860 14.875 1.00 97.88 205 ASN A N 1
ATOM 1485 C CA . ASN A 1 205 ? -15.788 3.646 14.048 1.00 97.88 205 ASN A CA 1
ATOM 1486 C C . ASN A 1 205 ? -15.303 5.093 13.956 1.00 97.88 205 ASN A C 1
ATOM 1488 O O . ASN A 1 205 ? -15.355 5.838 14.932 1.00 97.88 205 ASN A O 1
ATOM 1492 N N . ALA A 1 206 ? -14.884 5.495 12.766 1.00 97.25 206 ALA A N 1
ATOM 1493 C CA . ALA A 1 206 ? -14.492 6.855 12.430 1.00 97.25 206 ALA A CA 1
ATOM 1494 C C . ALA A 1 206 ? -15.418 7.471 11.359 1.00 97.25 206 ALA A C 1
ATOM 1496 O O . ALA A 1 206 ? -15.100 8.507 10.783 1.00 97.25 206 ALA A O 1
ATOM 1497 N N . SER A 1 207 ? -16.571 6.856 11.085 1.00 95.81 207 SER A N 1
ATOM 1498 C CA . SER A 1 207 ? -17.516 7.327 10.064 1.00 95.81 207 SER A CA 1
ATOM 1499 C C . SER A 1 207 ? -18.409 8.470 10.562 1.00 95.81 207 SER A C 1
ATOM 1501 O O . SER A 1 207 ? -18.863 9.298 9.777 1.00 95.81 207 SER A O 1
ATOM 1503 N N . GLY A 1 208 ? -18.658 8.527 11.875 1.00 92.88 208 GLY A N 1
ATOM 1504 C CA . GLY A 1 208 ? -19.676 9.392 12.480 1.00 92.88 208 GLY A CA 1
ATOM 1505 C C . GLY A 1 208 ? -21.093 8.802 12.456 1.00 92.88 208 GLY A C 1
ATOM 1506 O O . GLY A 1 208 ? -21.981 9.355 13.099 1.00 92.88 208 GLY A O 1
ATOM 1507 N N . GLU A 1 209 ? -21.312 7.670 11.780 1.00 93.94 209 GLU A N 1
ATOM 1508 C CA . GLU A 1 209 ? -22.573 6.924 11.831 1.00 93.94 209 GLU A CA 1
ATOM 1509 C C . GLU A 1 209 ? -22.578 5.954 13.016 1.00 93.94 209 GLU A C 1
ATOM 1511 O O . GLU A 1 209 ? -21.576 5.304 13.313 1.00 93.94 209 GLU A O 1
ATOM 1516 N N . SER A 1 210 ? -23.699 5.838 13.724 1.00 93.00 210 SER A N 1
ATOM 1517 C CA . SER A 1 210 ? -23.793 4.965 14.893 1.00 93.00 210 SER A CA 1
ATOM 1518 C C . SER A 1 210 ? -23.865 3.483 14.500 1.00 93.00 210 SER A C 1
ATOM 1520 O O . SER A 1 210 ? -24.431 3.104 13.479 1.00 93.00 210 SER A O 1
ATOM 1522 N N . GLY A 1 211 ? -23.287 2.614 15.333 1.00 93.38 211 GLY A N 1
ATOM 1523 C CA . GLY A 1 211 ? -23.439 1.158 15.205 1.00 93.38 211 GLY A CA 1
ATOM 1524 C C . GLY A 1 211 ? -22.537 0.463 14.176 1.00 93.38 211 GLY A C 1
ATOM 1525 O O . GLY A 1 211 ? -22.506 -0.767 14.160 1.00 93.38 211 GLY A O 1
ATOM 1526 N N . ILE A 1 212 ? -21.749 1.199 13.386 1.00 96.19 212 ILE A N 1
ATOM 1527 C CA . ILE A 1 212 ? -20.907 0.614 12.326 1.00 96.19 212 ILE A CA 1
ATOM 1528 C C . ILE A 1 212 ? -19.808 -0.305 12.881 1.00 96.19 212 ILE A C 1
ATOM 1530 O O . ILE A 1 212 ? -19.650 -1.428 12.400 1.00 96.19 212 ILE A O 1
ATOM 1534 N N . ALA A 1 213 ? -19.107 0.100 13.949 1.00 97.25 213 ALA A N 1
ATOM 1535 C CA . ALA A 1 213 ? -18.129 -0.777 14.608 1.00 97.25 213 ALA A CA 1
ATOM 1536 C C . ALA A 1 213 ? -18.781 -2.061 15.142 1.00 97.25 213 ALA A C 1
ATOM 1538 O O . ALA A 1 213 ? -18.234 -3.146 14.978 1.00 97.25 213 ALA A O 1
ATOM 1539 N N . LEU A 1 214 ? -19.986 -1.964 15.715 1.00 97.12 214 LEU A N 1
ATOM 1540 C CA . LEU A 1 214 ? -20.717 -3.131 16.211 1.00 97.12 214 LEU A CA 1
ATOM 1541 C C . LEU A 1 214 ? -21.110 -4.085 15.071 1.00 97.12 214 LEU A C 1
ATOM 1543 O O . LEU A 1 214 ? -21.014 -5.302 15.232 1.00 97.12 214 LEU A O 1
ATOM 1547 N N . GLN A 1 215 ? -21.545 -3.555 13.926 1.00 96.50 215 GLN A N 1
ATOM 1548 C CA . GLN A 1 215 ? -21.860 -4.360 12.745 1.00 96.50 215 GLN A CA 1
ATOM 1549 C C . GLN A 1 215 ? -20.619 -5.097 12.229 1.00 96.50 215 GLN A C 1
ATOM 1551 O O . GLN A 1 215 ? -20.670 -6.313 12.041 1.00 96.50 215 GLN A O 1
ATOM 1556 N N . ALA A 1 216 ? -19.493 -4.397 12.081 1.00 97.50 216 ALA A N 1
ATOM 1557 C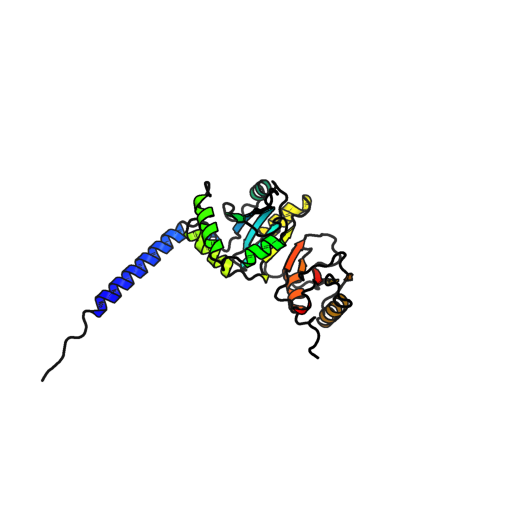 CA . ALA A 1 216 ? -18.229 -5.006 11.675 1.00 97.50 216 ALA A CA 1
ATOM 1558 C C . ALA A 1 216 ? -17.751 -6.074 12.668 1.00 97.50 216 ALA A C 1
ATOM 1560 O O . ALA A 1 216 ? -17.374 -7.169 12.251 1.00 97.50 216 ALA A O 1
ATOM 1561 N N . THR A 1 217 ? -17.861 -5.819 13.973 1.00 97.81 217 THR A N 1
ATOM 1562 C CA . THR A 1 217 ? -17.554 -6.803 15.019 1.00 97.81 217 THR A CA 1
ATOM 1563 C C . THR A 1 217 ? -18.389 -8.073 14.877 1.00 97.81 217 THR A C 1
ATOM 1565 O O . THR A 1 217 ? -17.850 -9.173 14.990 1.00 97.81 217 THR A O 1
ATOM 1568 N N . LYS A 1 218 ? -19.695 -7.954 14.597 1.00 97.38 218 LYS A N 1
ATOM 1569 C CA . LYS A 1 218 ? -20.570 -9.119 14.379 1.00 97.38 218 LYS A CA 1
ATOM 1570 C C . LYS A 1 218 ? -20.121 -9.943 13.172 1.00 97.38 218 LYS A C 1
ATOM 1572 O O . LYS A 1 218 ? -20.012 -11.160 13.295 1.00 97.38 218 LYS A O 1
ATOM 1577 N N . VAL A 1 219 ? -19.829 -9.287 12.047 1.00 96.69 219 VAL A N 1
ATOM 1578 C CA . VAL A 1 219 ? -19.335 -9.949 10.827 1.00 96.69 219 VAL A CA 1
ATOM 1579 C C . VAL A 1 219 ? -18.022 -10.682 11.104 1.00 96.69 219 VAL A C 1
ATOM 1581 O O . VAL A 1 219 ? -17.912 -11.876 10.836 1.00 96.69 219 VAL A O 1
ATOM 1584 N N . LEU A 1 220 ? -17.040 -9.997 11.693 1.00 96.75 220 LEU A N 1
ATOM 1585 C CA . LEU A 1 220 ? -15.722 -10.567 11.979 1.00 96.75 220 LEU A CA 1
ATOM 1586 C C . LEU A 1 220 ? -15.804 -11.758 12.940 1.00 96.75 220 LEU A C 1
ATOM 1588 O O . LEU A 1 220 ? -15.219 -12.807 12.667 1.00 96.75 220 LEU A O 1
ATOM 1592 N N . ARG A 1 221 ? -16.586 -11.644 14.020 1.00 96.12 221 ARG A N 1
ATOM 1593 C CA . ARG A 1 221 ? -16.787 -12.750 14.970 1.00 96.12 221 ARG A CA 1
ATOM 1594 C C . ARG A 1 221 ? -17.501 -13.939 14.332 1.00 96.12 221 ARG A C 1
ATOM 1596 O O . ARG A 1 221 ? -17.125 -15.078 14.598 1.00 96.12 221 ARG A O 1
ATOM 1603 N N . TRP A 1 222 ? -18.483 -13.701 13.460 1.00 96.19 222 TRP A N 1
ATOM 1604 C CA . TRP A 1 222 ? -19.140 -14.771 12.699 1.00 96.19 222 TRP A CA 1
ATOM 1605 C C . TRP A 1 222 ? -18.153 -15.520 11.789 1.00 96.19 222 TRP A C 1
ATOM 1607 O O . TRP A 1 222 ? -18.228 -16.740 11.655 1.00 96.19 222 TRP A O 1
ATOM 1617 N N . LEU A 1 223 ? -17.154 -14.808 11.262 1.00 94.62 223 LEU A N 1
ATOM 1618 C CA . LEU A 1 223 ? -16.046 -15.349 10.469 1.00 94.62 223 LEU A CA 1
ATOM 1619 C C . LEU A 1 223 ? -14.875 -15.882 11.322 1.00 94.62 223 LEU A C 1
ATOM 1621 O O . LEU A 1 223 ? -13.794 -16.135 10.791 1.00 94.62 223 LEU A O 1
ATOM 1625 N N . ARG A 1 224 ? -15.085 -16.091 12.632 1.00 94.12 224 ARG A N 1
ATOM 1626 C CA . ARG A 1 224 ? -14.099 -16.615 13.599 1.00 94.12 224 ARG A CA 1
ATOM 1627 C C . ARG A 1 224 ? -12.837 -15.756 13.762 1.00 94.12 224 ARG A C 1
ATOM 1629 O O . ARG A 1 224 ? -11.774 -16.281 14.090 1.00 94.12 224 ARG A O 1
ATOM 1636 N N . VAL A 1 225 ? -12.946 -14.448 13.550 1.00 95.00 225 VAL A N 1
ATOM 1637 C CA . VAL A 1 225 ? -11.907 -13.478 13.923 1.00 95.00 225 VAL A CA 1
ATOM 1638 C C . VAL A 1 225 ? -12.134 -13.034 15.365 1.00 95.00 225 VAL A C 1
ATOM 1640 O O . VAL A 1 225 ? -13.265 -12.731 15.755 1.00 95.00 225 VAL A O 1
ATOM 1643 N N . ASP A 1 226 ? -11.062 -12.984 16.154 1.00 95.44 226 ASP A N 1
ATOM 1644 C CA . ASP A 1 226 ? -11.126 -12.523 17.536 1.00 95.44 226 ASP A CA 1
ATOM 1645 C C . ASP A 1 226 ? -11.117 -10.989 17.571 1.00 95.44 226 ASP A C 1
ATOM 1647 O O . ASP A 1 226 ? -10.125 -10.337 17.244 1.00 95.44 226 ASP A O 1
ATOM 1651 N N . VAL A 1 227 ? -12.259 -10.399 17.918 1.00 96.88 227 VAL A N 1
ATOM 1652 C CA . VAL A 1 227 ? -12.380 -8.946 18.067 1.00 96.88 227 VAL A CA 1
ATOM 1653 C C . VAL A 1 227 ? -12.154 -8.602 19.527 1.00 96.88 227 VAL A C 1
ATOM 1655 O O . VAL A 1 227 ? -13.045 -8.834 20.356 1.00 96.88 227 VAL A O 1
ATOM 1658 N N . MET A 1 228 ? -10.971 -8.052 19.796 1.00 96.06 228 MET A N 1
ATOM 1659 C CA . MET A 1 228 ? -10.485 -7.753 21.139 1.00 96.06 228 MET A CA 1
ATOM 1660 C C . MET A 1 228 ? -11.188 -6.549 21.746 1.00 96.06 228 MET A C 1
ATOM 1662 O O . MET A 1 228 ? -11.582 -6.595 22.906 1.00 96.06 228 MET A O 1
ATOM 1666 N N . ASP A 1 229 ? -11.372 -5.505 20.942 1.00 96.06 229 ASP A N 1
ATOM 1667 C CA . ASP A 1 229 ? -12.077 -4.297 21.345 1.00 96.06 229 ASP A CA 1
ATOM 1668 C C . ASP A 1 229 ? -12.806 -3.674 20.149 1.00 96.06 229 ASP A C 1
ATOM 1670 O O . ASP A 1 229 ? -12.437 -3.889 18.987 1.00 96.06 229 ASP A O 1
ATOM 1674 N N . PHE A 1 230 ? -13.872 -2.928 20.429 1.00 97.06 230 PHE A N 1
ATOM 1675 C CA . PHE A 1 230 ? -14.551 -2.117 19.433 1.00 97.06 230 PHE A CA 1
ATOM 1676 C C . PHE A 1 230 ? -15.124 -0.839 20.042 1.00 97.06 230 PHE A C 1
ATOM 1678 O O . PHE A 1 230 ? -15.686 -0.841 21.135 1.00 97.06 230 PHE A O 1
ATOM 1685 N N . GLY A 1 231 ? -15.061 0.258 19.295 1.00 96.56 231 GLY A N 1
ATOM 1686 C CA . GLY A 1 231 ? -15.490 1.556 19.801 1.00 96.56 231 GLY A CA 1
ATOM 1687 C C . GLY A 1 231 ? -15.567 2.626 18.726 1.00 96.56 231 GLY A C 1
ATOM 1688 O O . GLY A 1 231 ? -15.657 2.334 17.533 1.00 96.56 231 GLY A O 1
ATOM 1689 N N . ASN A 1 232 ? -15.542 3.883 19.158 1.00 97.06 232 ASN A N 1
ATOM 1690 C CA . ASN A 1 232 ? -15.434 5.029 18.263 1.00 97.06 232 ASN A CA 1
ATOM 1691 C C . ASN A 1 232 ? -13.990 5.529 18.250 1.00 97.06 232 ASN A C 1
ATOM 1693 O O . ASN A 1 232 ? -13.341 5.604 19.292 1.00 97.06 232 ASN A O 1
ATOM 1697 N N . ALA A 1 233 ? -13.503 5.896 17.071 1.00 94.56 233 ALA A N 1
ATOM 1698 C CA . ALA A 1 233 ? -12.250 6.618 16.946 1.00 94.56 233 ALA A CA 1
ATOM 1699 C C . ALA A 1 233 ? -12.395 8.032 17.545 1.00 94.56 233 ALA A C 1
ATOM 1701 O O . ALA A 1 233 ? -13.492 8.598 17.519 1.00 94.56 233 ALA A O 1
ATOM 1702 N N . PRO A 1 234 ? -11.298 8.643 18.027 1.00 91.62 234 PRO A N 1
ATOM 1703 C CA . PRO A 1 234 ? -11.332 10.001 18.576 1.00 91.62 234 PRO A CA 1
ATOM 1704 C C . PRO A 1 234 ? -11.711 11.059 17.530 1.00 91.62 234 PRO A C 1
ATOM 1706 O O . PRO A 1 234 ? -12.272 12.097 17.874 1.00 91.62 234 PRO A O 1
ATOM 1709 N N . THR A 1 235 ? -11.429 10.788 16.254 1.00 91.75 235 THR A N 1
ATOM 1710 C CA . THR A 1 235 ? -11.683 11.708 15.145 1.00 91.75 235 THR A CA 1
ATOM 1711 C C . THR A 1 235 ? -12.312 10.953 13.985 1.00 91.75 235 THR A C 1
ATOM 1713 O O . THR A 1 235 ? -11.887 9.842 13.659 1.00 91.75 235 THR A O 1
ATOM 1716 N N . ALA A 1 236 ? -13.302 11.571 13.341 1.00 93.44 236 ALA A N 1
ATOM 1717 C CA . ALA A 1 236 ? -13.872 11.042 12.112 1.00 93.44 236 ALA A CA 1
ATOM 1718 C C . ALA A 1 236 ? -12.870 11.134 10.949 1.00 93.44 236 ALA A C 1
ATOM 1720 O O . ALA A 1 236 ? -12.098 12.091 10.857 1.00 93.44 236 ALA A O 1
ATOM 1721 N N . VAL A 1 237 ? -12.905 10.160 10.045 1.00 92.25 237 VAL A N 1
ATOM 1722 C CA . VAL A 1 237 ? -12.067 10.119 8.842 1.00 92.25 237 VAL A CA 1
ATOM 1723 C C . VAL A 1 237 ? -12.917 9.778 7.626 1.00 92.25 237 VAL A C 1
ATOM 1725 O O . VAL A 1 237 ? -13.895 9.035 7.721 1.00 92.25 237 VAL A O 1
ATOM 1728 N N . ASP A 1 238 ? -12.542 10.311 6.469 1.00 91.25 238 ASP A N 1
ATOM 1729 C CA . ASP A 1 238 ? -13.286 10.058 5.236 1.00 91.25 238 ASP A CA 1
ATOM 1730 C C . ASP A 1 238 ? -13.061 8.630 4.715 1.00 91.25 238 ASP A C 1
ATOM 1732 O O . ASP A 1 238 ? -14.019 7.963 4.333 1.00 91.25 238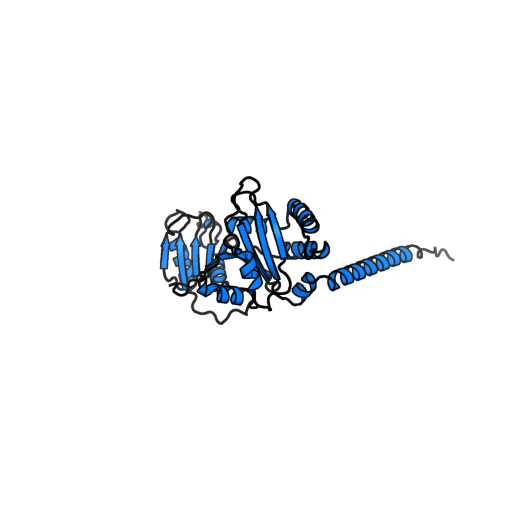 ASP A O 1
ATOM 1736 N N . GLU A 1 239 ? -11.815 8.152 4.766 1.00 91.50 239 GLU A N 1
ATOM 1737 C CA . GLU A 1 239 ? -11.389 6.880 4.170 1.00 91.50 239 GLU A CA 1
ATOM 1738 C C . GLU A 1 239 ? -11.156 5.782 5.218 1.00 91.50 239 GLU A C 1
ATOM 1740 O O . GLU A 1 239 ? -10.439 5.978 6.213 1.00 91.50 239 GLU A O 1
ATOM 1745 N N . THR A 1 240 ? -11.740 4.610 4.962 1.00 95.38 240 THR A N 1
ATOM 1746 C CA . THR A 1 240 ? -11.564 3.383 5.741 1.00 95.38 240 THR A CA 1
ATOM 1747 C C . THR A 1 240 ? -10.135 2.886 5.603 1.00 95.38 240 THR A C 1
ATOM 1749 O O . THR A 1 240 ? -9.595 2.771 4.501 1.00 95.38 240 THR A O 1
ATOM 1752 N N . ARG A 1 241 ? -9.517 2.552 6.736 1.00 94.88 241 ARG A N 1
ATOM 1753 C CA . ARG A 1 241 ? -8.120 2.126 6.787 1.00 94.88 241 ARG A CA 1
ATOM 1754 C C . ARG A 1 241 ? -7.893 0.968 7.745 1.00 94.88 241 ARG A C 1
ATOM 1756 O O . ARG A 1 241 ? -8.521 0.878 8.798 1.00 94.88 241 ARG A O 1
ATOM 1763 N N . PHE A 1 242 ? -6.933 0.123 7.402 1.00 95.69 242 PHE A N 1
ATOM 1764 C CA . PHE A 1 242 ? -6.473 -0.991 8.219 1.00 95.69 242 PHE A CA 1
ATOM 1765 C C . PHE A 1 242 ? -5.027 -0.746 8.628 1.00 95.69 242 PHE A C 1
ATOM 1767 O O . PHE A 1 242 ? -4.164 -0.514 7.780 1.00 95.69 242 PHE A O 1
ATOM 1774 N N . ILE A 1 243 ? -4.776 -0.773 9.932 1.00 94.38 243 ILE A N 1
ATOM 1775 C CA . ILE A 1 243 ? -3.474 -0.483 10.524 1.00 94.38 243 ILE A CA 1
ATOM 1776 C C . ILE A 1 243 ? -2.875 -1.795 11.019 1.00 94.38 243 ILE A C 1
ATOM 1778 O O . ILE A 1 243 ? -3.427 -2.432 11.912 1.00 94.38 243 ILE A O 1
ATOM 1782 N N . ASP A 1 244 ? -1.746 -2.180 10.443 1.00 92.12 244 ASP A N 1
ATOM 1783 C CA . ASP A 1 244 ? -0.865 -3.227 10.942 1.00 92.12 244 ASP A CA 1
ATOM 1784 C C . ASP A 1 244 ? 0.087 -2.639 11.990 1.00 92.12 244 ASP A C 1
ATOM 1786 O O . ASP A 1 244 ? 0.874 -1.729 11.702 1.00 92.12 244 ASP A O 1
ATOM 1790 N N . ARG A 1 245 ? 0.011 -3.169 13.209 1.00 91.19 245 ARG A N 1
ATOM 1791 C CA . ARG A 1 245 ? 0.797 -2.696 14.348 1.00 91.19 245 ARG A CA 1
ATOM 1792 C C . ARG A 1 245 ? 2.052 -3.507 14.636 1.00 91.19 245 ARG A C 1
ATOM 1794 O O . ARG A 1 245 ? 2.891 -3.060 15.415 1.00 91.19 245 ARG A O 1
ATOM 1801 N N . LEU A 1 246 ? 2.213 -4.671 14.007 1.00 86.00 246 LEU A N 1
ATOM 1802 C CA . LEU A 1 246 ? 3.327 -5.590 14.279 1.00 86.00 246 LEU A CA 1
ATOM 1803 C C . LEU A 1 246 ? 4.253 -5.811 13.077 1.00 86.00 246 LEU A C 1
ATOM 1805 O O . LEU A 1 246 ? 5.216 -6.568 13.195 1.00 86.00 246 LEU A O 1
ATOM 1809 N N . GLY A 1 247 ? 3.984 -5.177 11.934 1.00 81.94 247 GLY A N 1
ATOM 1810 C CA . GLY A 1 247 ? 4.716 -5.442 10.694 1.00 81.94 247 GLY A CA 1
ATOM 1811 C C . GLY A 1 247 ? 4.233 -6.714 9.987 1.00 81.94 247 GLY A C 1
ATOM 1812 O O . GLY A 1 247 ? 4.998 -7.325 9.245 1.00 81.94 247 GLY A O 1
ATOM 1813 N N . ARG A 1 248 ? 2.981 -7.132 10.230 1.00 84.94 248 ARG A N 1
ATOM 1814 C CA . ARG A 1 248 ? 2.284 -8.267 9.597 1.00 84.94 248 ARG A CA 1
ATOM 1815 C C . ARG A 1 248 ? 1.124 -7.781 8.717 1.00 84.94 248 ARG A C 1
ATOM 1817 O O . ARG A 1 248 ? -0.052 -7.986 9.019 1.00 84.94 248 ARG A O 1
ATOM 1824 N N . PRO A 1 249 ? 1.419 -7.149 7.581 1.00 84.56 249 PRO A N 1
ATOM 1825 C CA . PRO A 1 249 ? 0.423 -6.498 6.732 1.00 84.56 249 PRO A CA 1
ATOM 1826 C C . PRO A 1 249 ? -0.586 -7.465 6.092 1.00 84.56 249 PRO A C 1
ATOM 1828 O O . PRO A 1 249 ? -1.684 -7.053 5.715 1.00 84.56 249 PRO A O 1
ATOM 1831 N N . GLN A 1 250 ? -0.246 -8.749 5.973 1.00 85.56 250 GLN A N 1
ATOM 1832 C CA . GLN A 1 250 ? -1.172 -9.799 5.546 1.00 85.56 250 GLN A CA 1
ATOM 1833 C C . GLN A 1 250 ? -2.376 -9.935 6.486 1.00 85.56 250 GLN A C 1
ATOM 1835 O O . GLN A 1 250 ? -3.482 -10.199 6.014 1.00 85.56 250 GLN A O 1
ATOM 1840 N N . ASP A 1 251 ? -2.192 -9.679 7.783 1.00 90.81 251 ASP A N 1
ATOM 1841 C CA . ASP A 1 251 ? -3.262 -9.754 8.774 1.00 90.81 251 ASP A CA 1
ATOM 1842 C C . ASP A 1 251 ? -4.269 -8.626 8.526 1.00 90.81 251 ASP A C 1
ATOM 1844 O O . ASP A 1 251 ? -5.466 -8.879 8.388 1.00 90.81 251 ASP A O 1
ATOM 1848 N N . ALA A 1 252 ? -3.783 -7.395 8.335 1.00 93.00 252 ALA A N 1
ATOM 1849 C CA . ALA A 1 252 ? -4.616 -6.242 7.988 1.00 93.00 252 ALA A CA 1
ATOM 1850 C C . ALA A 1 252 ? -5.415 -6.468 6.691 1.00 93.00 252 ALA A C 1
ATOM 1852 O O . ALA A 1 252 ? -6.614 -6.185 6.633 1.00 93.00 252 ALA A O 1
ATOM 1853 N N . ARG A 1 253 ? -4.781 -7.044 5.662 1.00 90.94 253 ARG A N 1
ATOM 1854 C CA . ARG A 1 253 ? -5.445 -7.392 4.391 1.00 90.94 253 ARG A CA 1
ATOM 1855 C C . ARG A 1 253 ? -6.507 -8.455 4.553 1.00 90.94 253 ARG A C 1
ATOM 1857 O O . ARG A 1 253 ? -7.565 -8.355 3.937 1.00 90.94 253 ARG A O 1
ATOM 1864 N N . ARG A 1 254 ? -6.242 -9.465 5.378 1.00 92.44 254 ARG A N 1
ATOM 1865 C CA . ARG A 1 254 ? -7.212 -10.518 5.657 1.00 92.44 254 ARG A CA 1
ATOM 1866 C C . ARG A 1 254 ? -8.464 -9.933 6.303 1.00 92.44 254 ARG A C 1
ATOM 1868 O O . ARG A 1 254 ? -9.560 -10.265 5.866 1.00 92.44 254 ARG A O 1
ATOM 1875 N N . VAL A 1 255 ? -8.323 -9.015 7.261 1.00 95.62 255 VAL A N 1
ATOM 1876 C CA . VAL A 1 255 ? -9.475 -8.314 7.860 1.00 95.62 255 VAL A CA 1
ATOM 1877 C C . VAL A 1 255 ? -10.234 -7.494 6.814 1.00 95.62 255 VAL A C 1
ATOM 1879 O O . VAL A 1 255 ? -11.458 -7.598 6.733 1.00 95.62 255 VAL A O 1
ATOM 1882 N N . ALA A 1 256 ? -9.526 -6.732 5.976 1.00 95.69 256 ALA A N 1
ATOM 1883 C CA . ALA A 1 256 ? -10.144 -5.943 4.910 1.00 95.69 256 ALA A CA 1
ATOM 1884 C C . ALA A 1 256 ? -10.932 -6.810 3.916 1.00 95.69 256 ALA A C 1
ATOM 1886 O O . ALA A 1 256 ? -12.055 -6.464 3.548 1.00 95.69 256 ALA A O 1
ATOM 1887 N N . ALA A 1 257 ? -10.375 -7.959 3.524 1.00 94.00 257 ALA A N 1
ATOM 1888 C CA . ALA A 1 257 ? -11.027 -8.915 2.637 1.00 94.00 257 ALA A CA 1
ATOM 1889 C C . ALA A 1 257 ? -12.286 -9.526 3.273 1.00 94.00 257 ALA A C 1
ATOM 1891 O O . ALA A 1 257 ? -13.309 -9.635 2.604 1.00 94.00 257 ALA A O 1
ATOM 1892 N N . LEU A 1 258 ? -12.244 -9.863 4.568 1.00 95.38 258 LEU A N 1
ATOM 1893 C CA . LEU A 1 258 ? -13.397 -10.402 5.302 1.00 95.38 258 LEU A CA 1
ATOM 1894 C C . LEU A 1 258 ? -14.543 -9.387 5.428 1.00 95.38 258 LEU A C 1
ATOM 1896 O O . LEU A 1 258 ? -15.708 -9.770 5.375 1.00 95.38 258 LEU A O 1
ATOM 1900 N N . LEU A 1 259 ? -14.223 -8.098 5.564 1.00 96.56 259 LEU A N 1
ATOM 1901 C CA . LEU A 1 259 ? -15.215 -7.016 5.548 1.00 96.56 259 LEU A CA 1
ATOM 1902 C C . LEU A 1 259 ? -15.632 -6.602 4.124 1.00 96.56 259 LEU A C 1
ATOM 1904 O O . LEU A 1 259 ? -16.606 -5.865 3.952 1.00 96.56 259 LEU A O 1
ATOM 1908 N N . GLY A 1 260 ? -14.919 -7.081 3.103 1.00 95.50 260 GLY A N 1
ATOM 1909 C CA . GLY A 1 260 ? -15.166 -6.766 1.701 1.00 95.50 260 GLY A CA 1
ATOM 1910 C C . GLY A 1 260 ? -14.836 -5.320 1.336 1.00 95.50 260 GLY A C 1
ATOM 1911 O O . GLY A 1 260 ? -15.605 -4.722 0.594 1.00 95.50 260 GLY A O 1
ATOM 1912 N N . CYS A 1 261 ? -13.748 -4.750 1.866 1.00 94.50 261 CYS A N 1
ATOM 1913 C CA . CYS A 1 261 ? -13.313 -3.367 1.626 1.00 94.50 261 CYS A CA 1
ATOM 1914 C C . CYS A 1 261 ? -12.179 -3.296 0.571 1.00 94.50 261 CYS A C 1
ATOM 1916 O O . CYS A 1 261 ? -11.006 -3.277 0.954 1.00 94.50 261 CYS A O 1
ATOM 1918 N N . PRO A 1 262 ? -12.470 -3.263 -0.745 1.00 86.12 262 PRO A N 1
ATOM 1919 C CA . PRO A 1 262 ? -11.438 -3.321 -1.790 1.00 86.12 262 PRO A CA 1
ATOM 1920 C C . PRO A 1 262 ? -10.587 -2.046 -1.901 1.00 86.12 262 PRO A C 1
ATOM 1922 O O . PRO A 1 262 ? -9.416 -2.126 -2.266 1.00 86.12 262 PRO A O 1
ATOM 1925 N N . ASP A 1 263 ? -11.156 -0.888 -1.558 1.00 86.12 263 ASP A N 1
ATOM 1926 C CA . ASP A 1 263 ? -10.519 0.425 -1.743 1.00 86.12 263 ASP A CA 1
ATOM 1927 C C . ASP A 1 263 ? -9.816 0.952 -0.482 1.00 86.12 263 ASP A C 1
ATOM 1929 O O . ASP A 1 263 ? -9.309 2.075 -0.474 1.00 86.12 263 ASP A O 1
ATOM 1933 N N . ALA A 1 264 ? -9.781 0.153 0.589 1.00 90.19 264 ALA A N 1
ATOM 1934 C CA . ALA A 1 264 ? -9.280 0.598 1.880 1.00 90.19 264 ALA A CA 1
ATOM 1935 C C . ALA A 1 264 ? -7.795 0.993 1.846 1.00 90.19 264 ALA A C 1
ATOM 1937 O O . ALA A 1 264 ? -6.979 0.463 1.077 1.00 90.19 264 ALA A O 1
ATOM 1938 N N . GLU A 1 265 ? -7.426 1.924 2.722 1.00 90.38 265 GLU A N 1
ATOM 1939 C CA . GLU A 1 265 ? -6.028 2.269 2.947 1.00 90.38 265 GLU A CA 1
ATOM 1940 C C . GLU A 1 265 ? -5.352 1.251 3.872 1.00 90.38 265 GLU A C 1
ATOM 1942 O O . GLU A 1 265 ? -5.931 0.810 4.865 1.00 90.38 265 GLU A O 1
ATOM 1947 N N . PHE A 1 266 ? -4.087 0.931 3.600 1.00 90.12 266 PHE A N 1
ATOM 1948 C CA . PHE A 1 266 ? -3.276 0.083 4.471 1.00 90.12 266 PHE A CA 1
ATOM 1949 C C . PHE A 1 266 ? -2.137 0.887 5.075 1.00 90.12 266 PHE A C 1
ATOM 1951 O O . PHE A 1 266 ? -1.348 1.507 4.357 1.00 90.12 266 PHE A O 1
ATOM 1958 N N . TRP A 1 267 ? -2.053 0.843 6.399 1.00 89.50 267 TRP A N 1
ATOM 1959 C CA . TRP A 1 267 ? -1.046 1.544 7.172 1.00 89.50 267 TRP A CA 1
ATOM 1960 C C . TRP A 1 267 ? -0.219 0.558 7.991 1.00 89.50 267 TRP A C 1
ATOM 1962 O O . TRP A 1 267 ? -0.773 -0.381 8.553 1.00 89.50 267 TRP A O 1
ATOM 1972 N N . THR A 1 268 ? 1.083 0.796 8.111 1.00 88.56 268 THR A N 1
ATOM 1973 C CA . THR A 1 268 ? 1.934 0.111 9.092 1.00 88.56 268 THR A CA 1
ATOM 1974 C C . THR A 1 268 ? 2.386 1.125 10.138 1.00 88.56 268 THR A C 1
ATOM 1976 O O . THR A 1 268 ? 2.998 2.146 9.815 1.00 88.56 268 THR A O 1
ATOM 1979 N N . ARG A 1 269 ? 2.072 0.858 11.407 1.00 87.94 269 ARG A N 1
ATOM 1980 C CA . ARG A 1 269 ? 2.468 1.685 12.551 1.00 87.94 269 ARG A CA 1
ATOM 1981 C C . ARG A 1 269 ? 2.907 0.779 13.689 1.00 87.94 269 ARG A C 1
ATOM 1983 O O . ARG A 1 269 ? 2.077 0.290 14.437 1.00 87.94 269 ARG A O 1
ATOM 1990 N N . LEU A 1 270 ? 4.214 0.557 13.801 1.00 85.31 270 LEU A N 1
ATOM 1991 C CA . LEU A 1 270 ? 4.764 -0.365 14.792 1.00 85.31 270 LEU A CA 1
ATOM 1992 C C . LEU A 1 270 ? 4.468 0.105 16.224 1.00 85.31 270 LEU A C 1
ATOM 1994 O O . LEU A 1 270 ? 4.977 1.138 16.659 1.00 85.31 270 LEU A O 1
ATOM 1998 N N . GLU A 1 271 ? 3.679 -0.686 16.946 1.00 86.94 271 GLU A N 1
ATOM 1999 C CA . GLU A 1 271 ? 3.263 -0.464 18.333 1.00 86.94 271 GLU A CA 1
ATOM 2000 C C . GLU A 1 271 ? 3.512 -1.770 19.114 1.00 86.94 271 GLU A C 1
ATOM 2002 O O . GLU A 1 271 ? 2.676 -2.674 19.075 1.00 86.94 271 GLU A O 1
ATOM 2007 N N . PRO A 1 272 ? 4.674 -1.922 19.785 1.00 76.44 272 PRO A N 1
ATOM 2008 C CA . PRO A 1 272 ? 5.074 -3.184 20.421 1.00 76.44 272 PRO A CA 1
ATOM 2009 C C . PRO A 1 272 ? 4.079 -3.713 21.461 1.00 76.44 272 PRO A C 1
ATOM 2011 O O . PRO A 1 272 ? 3.917 -4.924 21.583 1.00 76.44 272 PRO A O 1
ATOM 2014 N N . ASP A 1 273 ? 3.397 -2.803 22.160 1.00 84.75 273 ASP A N 1
ATOM 2015 C CA . ASP A 1 273 ? 2.477 -3.104 23.262 1.00 84.75 273 ASP A CA 1
ATOM 2016 C C . ASP A 1 273 ? 0.999 -3.041 22.835 1.00 84.75 273 ASP A C 1
ATOM 2018 O O . ASP A 1 273 ? 0.097 -2.916 23.666 1.00 84.75 273 ASP A O 1
ATOM 2022 N N . ALA A 1 274 ? 0.724 -3.089 21.529 1.00 85.81 274 ALA A N 1
ATOM 2023 C CA . ALA A 1 274 ? -0.636 -3.021 21.017 1.00 85.81 274 ALA A CA 1
ATOM 2024 C C . ALA A 1 274 ? -1.488 -4.211 21.485 1.00 85.81 274 ALA A C 1
ATOM 2026 O O . ALA A 1 274 ? -1.134 -5.373 21.273 1.00 85.81 274 ALA A O 1
ATOM 2027 N N . ALA A 1 275 ? -2.668 -3.921 22.043 1.00 86.25 275 ALA A N 1
ATOM 2028 C CA . ALA A 1 275 ? -3.613 -4.944 22.501 1.00 86.25 275 ALA A CA 1
ATOM 2029 C C . ALA A 1 275 ? -4.084 -5.873 21.363 1.00 86.25 275 ALA A C 1
ATOM 2031 O O . ALA A 1 275 ? -4.278 -7.074 21.567 1.00 86.25 275 ALA A O 1
ATOM 2032 N N . ALA A 1 276 ? -4.223 -5.322 20.152 1.00 92.56 276 ALA A N 1
ATOM 2033 C CA . ALA A 1 276 ? -4.520 -6.061 18.933 1.00 92.56 276 ALA A CA 1
ATOM 2034 C C . ALA A 1 276 ? -3.491 -5.738 17.832 1.00 92.56 276 ALA A C 1
ATOM 2036 O O . ALA A 1 276 ? -3.155 -4.564 17.644 1.00 92.56 276 ALA A O 1
ATOM 2037 N N . PRO A 1 277 ? -3.027 -6.748 17.069 1.00 92.50 277 PRO A N 1
ATOM 2038 C CA . PRO A 1 277 ? -2.055 -6.571 15.991 1.00 92.50 277 PRO A CA 1
ATOM 2039 C C . PRO A 1 277 ? -2.611 -5.792 14.796 1.00 92.50 277 PRO A C 1
ATOM 2041 O O . PRO A 1 277 ? -1.842 -5.184 14.055 1.00 92.50 277 PRO A O 1
ATOM 2044 N N . VAL A 1 278 ? -3.933 -5.805 14.606 1.00 95.88 278 VAL A N 1
ATOM 2045 C CA . VAL A 1 278 ? -4.619 -5.075 13.539 1.00 95.88 278 VAL A CA 1
ATOM 2046 C C . VAL A 1 278 ? -5.673 -4.157 14.141 1.00 95.88 278 VAL A C 1
ATOM 2048 O O . VAL A 1 278 ? -6.459 -4.589 14.984 1.00 95.88 278 VAL A O 1
ATOM 2051 N N . ALA A 1 279 ? -5.742 -2.921 13.650 1.00 97.12 279 ALA A N 1
ATOM 2052 C CA . ALA A 1 279 ? -6.879 -2.035 13.874 1.00 97.12 279 ALA A CA 1
ATOM 2053 C C . ALA A 1 279 ? -7.620 -1.767 12.557 1.00 97.12 279 ALA A C 1
ATOM 2055 O O . ALA A 1 279 ? -7.019 -1.342 11.569 1.00 97.12 279 ALA A O 1
ATOM 2056 N N . ALA A 1 280 ? -8.929 -2.002 12.543 1.00 97.69 280 ALA A N 1
ATOM 2057 C CA . ALA A 1 280 ? -9.833 -1.657 11.454 1.00 97.69 280 ALA A CA 1
ATOM 2058 C C . ALA A 1 280 ? -10.530 -0.333 11.786 1.00 97.69 280 ALA A C 1
ATOM 2060 O O . ALA A 1 280 ? -11.411 -0.291 12.642 1.00 97.69 280 ALA A O 1
ATOM 2061 N N . VAL A 1 281 ? -10.135 0.751 11.120 1.00 97.75 281 VAL A N 1
ATOM 2062 C CA . VAL A 1 281 ? -10.708 2.088 11.312 1.00 97.75 281 VAL A CA 1
ATOM 2063 C C . VAL A 1 281 ? -11.670 2.378 10.162 1.00 97.75 281 VAL A C 1
ATOM 2065 O O . VAL A 1 281 ? -11.253 2.600 9.027 1.00 97.75 281 VAL A O 1
ATOM 2068 N N . LEU A 1 282 ? -12.967 2.356 10.453 1.00 97.94 282 LEU A N 1
ATOM 2069 C CA . LEU A 1 282 ? -14.050 2.454 9.474 1.00 97.94 282 LEU A CA 1
ATOM 2070 C C . LEU A 1 282 ? -14.390 3.925 9.216 1.00 97.94 282 LEU A C 1
ATOM 2072 O O . LEU A 1 282 ? -14.900 4.598 10.111 1.00 97.94 282 LEU A O 1
ATOM 2076 N N . GLY A 1 283 ? -14.079 4.421 8.019 1.00 96.62 283 GLY A N 1
ATOM 2077 C CA . GLY A 1 283 ? -14.304 5.807 7.602 1.00 96.62 283 GLY A CA 1
ATOM 2078 C C . GLY A 1 283 ? -15.716 6.053 7.070 1.00 96.62 283 GLY A C 1
ATOM 2079 O O . GLY A 1 283 ? -16.568 5.166 7.080 1.00 96.62 283 GLY A O 1
ATOM 2080 N N . ARG A 1 284 ? -15.987 7.269 6.587 1.00 95.50 284 ARG A N 1
ATOM 2081 C CA . ARG A 1 284 ? -17.284 7.638 5.973 1.00 95.50 284 ARG A CA 1
ATOM 2082 C C . ARG A 1 284 ? -17.615 6.825 4.721 1.00 95.50 284 ARG A C 1
ATOM 2084 O O . ARG A 1 284 ? -18.781 6.665 4.371 1.00 95.50 284 ARG A O 1
ATOM 2091 N N . ASP A 1 285 ? -16.603 6.291 4.058 1.00 94.25 285 ASP A N 1
ATOM 2092 C CA . ASP A 1 285 ? -16.726 5.414 2.899 1.00 94.25 285 ASP A CA 1
ATOM 2093 C C . ASP A 1 285 ? -17.043 3.943 3.237 1.00 94.25 285 ASP A C 1
ATOM 2095 O O . ASP A 1 285 ? -17.116 3.133 2.312 1.00 94.25 285 ASP A O 1
ATOM 2099 N N . PHE A 1 286 ? -17.282 3.580 4.509 1.00 94.94 286 PHE A N 1
ATOM 2100 C CA . PHE A 1 286 ? -17.500 2.188 4.946 1.00 94.94 286 PHE A CA 1
ATOM 2101 C C . PHE A 1 286 ? -18.573 1.437 4.142 1.00 94.94 286 PHE A C 1
ATOM 2103 O O . PHE A 1 286 ? -18.544 0.214 4.062 1.00 94.94 286 PHE A O 1
ATOM 2110 N N . ARG A 1 287 ? -19.527 2.144 3.525 1.00 94.12 287 ARG A N 1
ATOM 2111 C CA . ARG A 1 287 ? -20.571 1.552 2.670 1.00 94.12 287 ARG A CA 1
ATOM 2112 C C . ARG A 1 287 ? -20.018 0.892 1.404 1.00 94.12 287 ARG A C 1
ATOM 2114 O O . ARG A 1 287 ? -20.725 0.113 0.777 1.00 94.12 287 ARG A O 1
ATOM 2121 N N . ARG A 1 288 ? -18.773 1.194 1.024 1.00 92.81 288 ARG A N 1
ATOM 2122 C CA . ARG A 1 288 ? -18.036 0.489 -0.037 1.00 92.81 288 ARG A CA 1
ATOM 2123 C C . ARG A 1 288 ? -17.530 -0.880 0.419 1.00 92.81 288 ARG A C 1
ATOM 2125 O O . ARG A 1 288 ? -17.141 -1.684 -0.421 1.00 92.81 288 ARG A O 1
ATOM 2132 N N . CYS A 1 289 ? -17.544 -1.154 1.723 1.00 94.12 289 CYS A N 1
ATOM 2133 C CA . CYS A 1 289 ? -17.260 -2.473 2.259 1.00 94.12 289 CYS A CA 1
ATOM 2134 C C . CYS A 1 289 ? -18.488 -3.373 2.105 1.00 94.12 289 CYS A C 1
ATOM 2136 O O . CYS A 1 289 ? -19.524 -3.126 2.725 1.00 94.12 289 CYS A O 1
ATOM 2138 N N . GLY A 1 290 ? -18.371 -4.434 1.307 1.00 93.38 290 GLY A N 1
ATOM 2139 C CA . GLY A 1 290 ? -19.498 -5.297 0.946 1.00 93.38 290 GLY A CA 1
ATOM 2140 C C . GLY A 1 290 ? -20.259 -5.877 2.143 1.00 93.38 290 GLY A C 1
ATOM 2141 O O . GLY A 1 290 ? -21.483 -5.952 2.100 1.00 93.38 290 GLY A O 1
ATOM 2142 N N . ALA A 1 291 ? -19.570 -6.224 3.236 1.00 92.19 291 ALA A N 1
ATOM 2143 C CA . ALA A 1 291 ? -20.213 -6.785 4.429 1.00 92.19 291 ALA A CA 1
ATOM 2144 C C . ALA A 1 291 ? -20.865 -5.731 5.349 1.00 92.19 291 ALA A C 1
ATOM 2146 O O . ALA A 1 291 ? -21.610 -6.083 6.267 1.00 92.19 291 ALA A O 1
ATOM 2147 N N . LEU A 1 292 ? -20.562 -4.446 5.137 1.00 92.75 292 LEU A N 1
ATOM 2148 C CA . LEU A 1 292 ? -21.061 -3.327 5.945 1.00 92.75 292 LEU A CA 1
ATOM 2149 C C . LEU A 1 292 ? -22.072 -2.457 5.199 1.00 92.75 292 LEU A C 1
ATOM 2151 O O . LEU A 1 292 ? -22.757 -1.648 5.825 1.00 92.75 292 LEU A O 1
ATOM 2155 N N . ALA A 1 293 ? -22.182 -2.626 3.881 1.00 86.38 293 ALA A N 1
ATOM 2156 C CA . ALA A 1 293 ? -23.209 -1.982 3.090 1.00 86.38 293 ALA A CA 1
ATOM 2157 C C . ALA A 1 293 ? -24.599 -2.316 3.668 1.00 86.38 293 ALA A C 1
ATOM 2159 O O . ALA A 1 293 ? -24.851 -3.464 4.051 1.00 86.38 293 ALA A O 1
ATOM 2160 N N . PRO A 1 294 ? -25.513 -1.335 3.764 1.00 74.56 294 PRO A N 1
ATOM 2161 C CA . PRO A 1 294 ? -26.879 -1.619 4.169 1.00 74.56 294 PRO A CA 1
ATOM 2162 C C . PRO A 1 294 ? -27.467 -2.651 3.204 1.00 74.56 294 PRO A C 1
ATOM 2164 O O . PRO A 1 294 ? -27.383 -2.474 1.988 1.00 74.56 294 PRO A O 1
ATOM 2167 N N . ALA A 1 295 ? -28.046 -3.727 3.743 1.00 66.94 295 ALA A N 1
ATOM 2168 C CA . ALA A 1 295 ? -28.800 -4.678 2.938 1.00 66.94 295 ALA A CA 1
ATOM 2169 C C . ALA A 1 295 ? -29.846 -3.881 2.148 1.00 66.94 295 ALA A C 1
ATOM 2171 O O . ALA A 1 295 ? -30.625 -3.138 2.752 1.00 66.94 295 ALA A O 1
ATOM 2172 N N . GLY A 1 296 ? -29.786 -3.964 0.815 1.00 55.06 296 GLY A N 1
ATOM 2173 C CA . GLY A 1 296 ? -30.723 -3.273 -0.064 1.00 55.06 296 GLY A CA 1
ATOM 2174 C C . GLY A 1 296 ? -32.145 -3.534 0.420 1.00 55.06 296 GLY A C 1
ATOM 2175 O O . GLY A 1 296 ? -32.534 -4.691 0.577 1.00 55.06 296 GLY A O 1
ATOM 2176 N N . ARG A 1 297 ? -32.861 -2.458 0.747 1.00 37.84 297 ARG A N 1
ATOM 2177 C CA . ARG A 1 297 ? -34.308 -2.507 0.951 1.00 37.84 297 ARG A CA 1
ATOM 2178 C C . ARG A 1 297 ? -34.996 -2.546 -0.399 1.00 37.84 297 ARG A C 1
ATOM 2180 O O . ARG A 1 297 ? -34.485 -1.856 -1.310 1.00 37.84 297 ARG A O 1
#